Protein AF-A0A7S0GWU5-F1 (afdb_monomer)

Mean predicted aligned error: 9.89 Å

pLDDT: mean 86.67, std 18.45, range [30.36, 98.62]

Foldseek 3Di:
DVVVVVVVVVVCVVVVVDDPDPDPDDPDDPPLQQQWAFDFFWDFFPAAFPQQDFDWDDDPPDDTHGDPLVVLVVCVVVVDALQVCQCDDPVNDGHDSVVSLVSQLSCLNRRHIHGRVSVCVSVPRLLADGSLLLVLLVVLCVVQVADLSDDPVRHDPLSSCCDPSHPHVVLSVPDPVPDDPVSVVSVVSSVSNVSNSSSCVSSVHDTDIDRPVPPDPPD

Nearest PDB structures (foldseek):
  5kkl-assembly1_B  TM=1.471E-01  e=1.529E+00  Thermochaetoides thermophila DSM 1495

Solvent-accessible surface area (backbone atoms only — not comparable to full-atom values): 12589 Å² total; per-residue (Å²): 124,70,67,61,59,52,51,52,51,52,52,33,43,77,69,64,75,48,75,85,72,83,78,80,90,68,99,67,70,84,59,59,57,65,56,12,33,57,61,64,46,75,48,64,31,94,48,49,23,94,80,55,76,90,64,61,46,78,48,94,97,53,78,75,37,75,33,73,31,54,57,48,36,60,42,42,76,72,69,48,52,52,65,59,55,15,55,65,32,97,86,72,57,60,54,53,50,72,53,45,53,48,18,41,43,49,33,28,22,59,31,32,71,41,54,40,50,68,46,29,75,70,66,40,70,76,39,51,48,30,53,43,54,46,50,33,50,51,53,16,29,63,76,63,72,46,41,73,64,50,63,70,91,72,43,55,73,69,58,38,40,32,25,76,68,64,62,15,46,70,67,63,70,47,53,77,89,75,49,51,71,67,56,52,51,53,53,50,45,49,53,43,21,50,51,50,51,34,30,33,48,30,21,72,50,81,83,53,74,41,58,63,85,65,81,68,80,88,125

Organism: Micromonas pusilla (NCBI:txid38833)

Sequence (219 aa):
AEGLAAALKSAATELGLARETVGVAGPDGPDARASARMRLAVFTPSQPWAFALYKPKKKKGCPDEPPPWETSWRRFAKGEACAAIALTQPSGRAVQVSTVVGHLLEALVQGRAVDFERLGECVGLNAFPTELEWRLIDDAVLKTSQDPAGDPASFSQKELLRADALLGAEAVDTDRELKSDLQRSTEASWYEKIRVYVALRRAGIEPDWHDASLTEPDR

Radius of gyration: 20.89 Å; Cα contacts (8 Å, |Δi|>4): 271; chains: 1; bounding box: 48×33×80 Å

Structure (mmCIF, N/CA/C/O backbone):
data_AF-A0A7S0GWU5-F1
#
_entry.id   AF-A0A7S0GWU5-F1
#
loop_
_atom_site.group_PDB
_atom_site.id
_atom_site.type_symbol
_atom_site.label_atom_id
_atom_site.label_alt_id
_atom_site.label_comp_id
_atom_site.label_asym_id
_atom_site.label_entity_id
_atom_site.label_seq_id
_atom_site.pdbx_PDB_ins_code
_atom_site.Cartn_x
_atom_site.Cartn_y
_atom_site.Cartn_z
_atom_site.occupancy
_atom_site.B_iso_or_equiv
_atom_site.auth_seq_id
_atom_site.auth_comp_id
_atom_site.auth_asym_id
_atom_site.auth_atom_id
_atom_site.pdbx_PDB_model_num
ATOM 1 N N . ALA A 1 1 ? 3.243 14.902 -46.913 1.00 53.72 1 ALA A N 1
ATOM 2 C CA . ALA A 1 1 ? 2.889 14.714 -45.488 1.00 53.72 1 ALA A CA 1
ATOM 3 C C . ALA A 1 1 ? 3.822 13.733 -44.757 1.00 53.72 1 ALA A C 1
ATOM 5 O O . ALA A 1 1 ? 3.880 13.786 -43.537 1.00 53.72 1 ALA A O 1
ATOM 6 N N . GLU A 1 2 ? 4.602 12.897 -45.460 1.00 51.88 2 GLU A N 1
ATOM 7 C CA . GLU A 1 2 ? 5.480 11.874 -44.852 1.00 51.88 2 GLU A CA 1
ATOM 8 C C . GLU A 1 2 ? 6.716 12.421 -44.108 1.00 51.88 2 GLU A C 1
ATOM 10 O O . GLU A 1 2 ? 7.190 11.793 -43.166 1.00 51.88 2 GLU A O 1
ATOM 15 N N . GLY A 1 3 ? 7.208 13.617 -44.452 1.00 58.62 3 GLY A N 1
ATOM 16 C CA . GLY A 1 3 ? 8.415 14.182 -43.826 1.00 58.62 3 GLY A CA 1
ATOM 17 C C . GLY A 1 3 ? 8.239 14.631 -42.369 1.00 58.62 3 GLY A C 1
ATOM 18 O O . GLY A 1 3 ? 9.173 14.532 -41.579 1.00 58.62 3 GLY A O 1
ATOM 19 N N . LEU A 1 4 ? 7.039 15.080 -41.984 1.00 57.31 4 LEU A N 1
ATOM 20 C CA . LEU A 1 4 ? 6.784 15.580 -40.626 1.00 57.31 4 LEU A CA 1
ATOM 21 C C . LEU A 1 4 ? 6.683 14.435 -39.609 1.00 57.31 4 LEU A C 1
ATOM 23 O O . LEU A 1 4 ? 7.195 14.543 -38.498 1.00 57.31 4 LEU A O 1
ATOM 27 N N . ALA A 1 5 ? 6.071 13.317 -40.007 1.00 64.12 5 ALA A N 1
ATOM 28 C CA . ALA A 1 5 ? 5.970 12.127 -39.169 1.00 64.12 5 ALA A CA 1
ATOM 29 C C . ALA A 1 5 ? 7.346 11.483 -38.926 1.00 64.12 5 ALA A C 1
ATOM 31 O O . ALA A 1 5 ? 7.634 11.055 -37.810 1.00 64.12 5 ALA A O 1
ATOM 32 N N . ALA A 1 6 ? 8.216 11.469 -39.942 1.00 68.31 6 ALA A N 1
ATOM 33 C CA . ALA A 1 6 ? 9.590 10.989 -39.806 1.00 68.31 6 ALA A CA 1
ATOM 34 C C . ALA A 1 6 ? 10.430 11.892 -38.883 1.00 68.31 6 ALA A C 1
ATOM 36 O O . ALA A 1 6 ? 11.146 11.387 -38.019 1.00 68.31 6 ALA A O 1
ATOM 37 N N . ALA A 1 7 ? 10.280 13.216 -39.001 1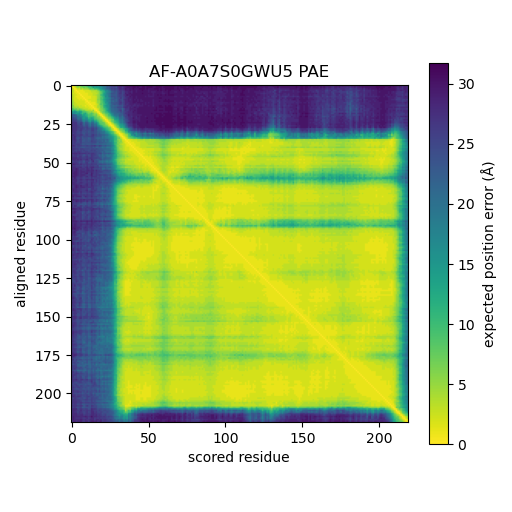.00 67.44 7 ALA A N 1
ATOM 38 C CA . ALA A 1 7 ? 10.976 14.176 -38.145 1.00 67.44 7 ALA A CA 1
ATOM 39 C C . ALA A 1 7 ? 10.551 14.067 -36.669 1.00 67.44 7 ALA A C 1
ATOM 41 O O . ALA A 1 7 ? 11.400 14.095 -35.781 1.00 67.44 7 ALA A O 1
ATOM 42 N N . LEU A 1 8 ? 9.254 13.868 -36.400 1.00 67.62 8 LEU A N 1
ATOM 43 C CA . LEU A 1 8 ? 8.740 13.664 -35.040 1.00 67.62 8 LEU A CA 1
ATOM 44 C C . LEU A 1 8 ? 9.236 12.351 -34.419 1.00 67.62 8 LEU A C 1
ATOM 46 O O . LEU A 1 8 ? 9.557 12.323 -33.234 1.00 67.62 8 LEU A O 1
ATOM 50 N N . LYS A 1 9 ? 9.350 11.281 -35.216 1.00 63.69 9 LYS A N 1
ATOM 51 C CA . LYS A 1 9 ? 9.913 10.001 -34.759 1.00 63.69 9 LYS A CA 1
ATOM 52 C C . LYS A 1 9 ? 11.395 10.126 -34.406 1.00 63.69 9 LYS A C 1
ATOM 54 O O . LYS A 1 9 ? 11.793 9.671 -33.342 1.00 63.69 9 LYS A O 1
ATOM 59 N N . SER A 1 10 ? 12.177 10.794 -35.256 1.00 68.38 10 SER A N 1
ATOM 60 C CA . SER A 1 10 ? 13.606 11.033 -35.009 1.00 68.38 10 SER A CA 1
ATOM 61 C C . SER A 1 10 ? 13.824 11.872 -33.749 1.00 68.38 10 SER A C 1
ATOM 63 O O . SER A 1 10 ? 14.630 11.508 -32.899 1.00 68.38 10 SER A O 1
ATOM 65 N N . ALA A 1 11 ? 13.041 12.942 -33.575 1.00 63.00 11 ALA A N 1
ATOM 66 C CA . ALA A 1 11 ? 13.112 13.791 -32.389 1.00 63.00 11 ALA A CA 1
ATOM 67 C C . ALA A 1 11 ? 12.708 13.043 -31.103 1.00 63.00 11 ALA A C 1
ATOM 69 O O . ALA A 1 11 ? 13.310 13.253 -30.054 1.00 63.00 11 ALA A O 1
ATOM 70 N N . ALA A 1 12 ? 11.727 12.136 -31.169 1.00 62.91 12 ALA A N 1
ATOM 71 C CA . ALA A 1 12 ? 11.326 11.316 -30.024 1.00 62.91 12 ALA A CA 1
ATOM 72 C C . ALA A 1 12 ? 12.404 10.295 -29.615 1.00 62.91 12 ALA A C 1
ATOM 74 O O . ALA A 1 12 ? 12.573 10.030 -28.423 1.00 62.91 12 ALA A O 1
ATOM 75 N N . THR A 1 13 ? 13.152 9.746 -30.576 1.00 64.88 13 THR A N 1
ATOM 76 C CA . THR A 1 13 ? 14.276 8.837 -30.310 1.00 64.88 13 THR A CA 1
ATOM 77 C C . THR A 1 13 ? 15.489 9.585 -29.749 1.00 64.88 13 THR A C 1
ATOM 79 O O . THR A 1 13 ? 16.065 9.138 -28.761 1.00 64.88 13 THR A O 1
ATOM 82 N N . GLU A 1 14 ? 15.839 10.754 -30.296 1.00 60.94 14 GLU A N 1
ATOM 83 C CA . GLU A 1 14 ? 16.964 11.567 -29.798 1.00 60.94 14 GLU A CA 1
ATOM 84 C C . GLU A 1 14 ? 16.729 12.129 -28.388 1.00 60.94 14 GLU A C 1
ATOM 86 O O . GLU A 1 14 ? 17.668 12.258 -27.606 1.00 60.94 14 GLU A O 1
ATOM 91 N N . LEU A 1 15 ? 15.472 12.410 -28.029 1.00 68.12 15 LEU A N 1
ATOM 92 C CA . LEU A 1 15 ? 15.085 12.868 -26.690 1.00 68.12 15 LEU A CA 1
ATOM 93 C C . LEU A 1 15 ? 14.869 11.721 -25.686 1.00 68.12 15 LEU A C 1
ATOM 95 O O . LEU A 1 15 ? 14.441 11.971 -24.560 1.00 68.12 15 LEU A O 1
ATOM 99 N N . GLY A 1 16 ? 15.119 10.465 -26.079 1.00 43.00 16 GLY A N 1
ATOM 100 C CA . GLY A 1 16 ? 14.938 9.293 -25.215 1.00 43.00 16 GLY A CA 1
ATOM 101 C C . GLY A 1 16 ? 13.480 9.001 -24.835 1.00 43.00 16 GLY A C 1
ATOM 102 O O . GLY A 1 16 ? 13.228 8.214 -23.925 1.00 43.00 16 GLY A O 1
ATOM 103 N N . LEU A 1 17 ? 12.513 9.618 -25.524 1.00 55.44 17 LEU A N 1
ATOM 104 C CA . LEU A 1 17 ? 11.073 9.435 -25.301 1.00 55.44 17 LEU A CA 1
ATOM 105 C C . LEU A 1 17 ? 10.543 8.145 -25.943 1.00 55.44 17 LEU A C 1
ATOM 107 O O . LEU A 1 17 ? 9.470 7.669 -25.579 1.00 55.44 17 LEU A O 1
ATOM 111 N N . ALA A 1 18 ? 11.297 7.567 -26.877 1.00 44.38 18 ALA A N 1
ATOM 112 C CA . ALA A 1 18 ? 11.024 6.267 -27.468 1.00 44.38 18 ALA A CA 1
ATOM 113 C C . ALA A 1 18 ? 12.248 5.359 -27.293 1.00 44.38 18 ALA A C 1
ATOM 115 O O . ALA A 1 18 ? 13.217 5.456 -28.045 1.00 44.38 18 ALA A O 1
ATOM 116 N N . ARG A 1 19 ? 12.203 4.462 -26.302 1.00 46.75 19 ARG A N 1
ATOM 117 C CA . ARG A 1 19 ? 13.078 3.283 -26.285 1.00 46.75 19 ARG A CA 1
ATOM 118 C C . ARG A 1 19 ? 12.630 2.348 -27.406 1.00 46.75 19 ARG A C 1
ATOM 120 O O . ARG A 1 19 ? 11.437 2.072 -27.523 1.00 46.75 19 ARG A O 1
ATOM 127 N N . GLU A 1 20 ? 13.578 1.863 -28.206 1.00 36.12 20 GLU A N 1
ATOM 128 C CA . GLU A 1 20 ? 13.347 0.747 -29.124 1.00 36.12 20 GLU A CA 1
ATOM 129 C C . GLU A 1 20 ? 12.785 -0.430 -28.327 1.00 36.12 20 GLU A C 1
ATOM 131 O O . GLU A 1 20 ? 13.471 -1.058 -27.519 1.00 36.12 20 GLU A O 1
ATOM 136 N N . THR A 1 21 ? 11.504 -0.714 -28.533 1.00 38.78 21 THR A N 1
ATOM 137 C CA . THR A 1 21 ? 10.926 -1.984 -28.139 1.00 38.78 21 THR A CA 1
ATOM 138 C C . THR A 1 21 ? 11.545 -3.040 -29.042 1.00 38.78 21 THR A C 1
ATOM 140 O O . THR A 1 21 ? 11.328 -3.055 -30.253 1.00 38.78 21 THR A O 1
ATOM 143 N N . VAL A 1 22 ? 12.350 -3.928 -28.456 1.00 37.09 22 VAL A N 1
ATOM 144 C CA . VAL A 1 22 ? 12.710 -5.190 -29.102 1.00 37.09 22 VAL A CA 1
ATOM 145 C C . VAL A 1 22 ? 11.395 -5.905 -29.403 1.00 37.09 22 VAL A C 1
ATOM 147 O O . VAL A 1 22 ? 10.696 -6.363 -28.501 1.00 37.09 22 VAL A O 1
ATOM 150 N N . GLY A 1 23 ? 11.014 -5.898 -30.678 1.00 32.62 23 GLY A N 1
ATOM 151 C CA . GLY A 1 23 ? 9.761 -6.460 -31.149 1.00 32.62 23 GLY A CA 1
ATOM 152 C C . GLY A 1 23 ? 9.760 -7.974 -31.002 1.00 32.62 23 GLY A C 1
ATOM 153 O O . GLY A 1 23 ? 10.480 -8.672 -31.711 1.00 32.62 23 GLY A O 1
ATOM 154 N N . VAL A 1 24 ? 8.897 -8.486 -30.130 1.00 34.75 24 VAL A N 1
ATOM 155 C CA . VAL A 1 24 ? 8.338 -9.825 -30.305 1.00 34.75 24 VAL A CA 1
ATOM 156 C C . VAL A 1 24 ? 7.167 -9.662 -31.266 1.00 34.75 24 VAL A C 1
ATOM 158 O O . VAL A 1 24 ? 6.112 -9.148 -30.904 1.00 34.75 24 VAL A O 1
ATOM 161 N N . ALA A 1 25 ? 7.387 -10.023 -32.527 1.00 37.34 25 ALA A N 1
ATOM 162 C CA . ALA A 1 25 ? 6.333 -10.069 -33.526 1.00 37.34 25 ALA A CA 1
ATOM 163 C C . ALA A 1 25 ? 5.417 -11.273 -33.245 1.00 37.34 25 ALA A C 1
ATOM 165 O O . ALA A 1 25 ? 5.816 -12.420 -33.433 1.00 37.34 25 ALA A O 1
ATOM 166 N N . GLY A 1 26 ? 4.188 -10.991 -32.819 1.00 30.36 26 GLY A N 1
ATOM 167 C CA . GLY A 1 26 ? 3.051 -11.910 -32.812 1.00 30.36 26 GLY A CA 1
ATOM 168 C C . GLY A 1 26 ? 1.788 -11.124 -33.191 1.00 30.36 26 GLY A C 1
ATOM 169 O O . GLY A 1 26 ? 1.687 -9.957 -32.809 1.00 30.36 26 GLY A O 1
ATOM 170 N N . PRO A 1 27 ? 0.866 -11.683 -33.994 1.00 44.19 27 PRO A N 1
ATOM 171 C CA . PRO A 1 27 ? -0.274 -10.949 -34.512 1.00 44.19 27 PRO A CA 1
ATOM 172 C C . PRO A 1 27 ? -1.431 -11.046 -33.521 1.00 44.19 27 PRO A C 1
ATOM 174 O O . PRO A 1 27 ? -2.333 -11.839 -33.729 1.00 44.19 27 PRO A O 1
ATOM 177 N N . ASP A 1 28 ? -1.419 -10.242 -32.468 1.00 39.81 28 ASP A N 1
ATOM 178 C CA . ASP A 1 28 ? -2.599 -10.041 -31.632 1.00 39.81 28 ASP A CA 1
ATOM 179 C C . ASP A 1 28 ? -2.679 -8.561 -31.249 1.00 39.81 28 ASP A C 1
ATOM 181 O O . ASP A 1 28 ? -1.665 -7.863 -31.202 1.00 39.81 28 ASP A O 1
ATOM 185 N N . GLY A 1 29 ? -3.904 -8.053 -31.081 1.00 45.59 29 GLY A N 1
ATOM 186 C CA . GLY A 1 29 ? -4.182 -6.666 -30.696 1.00 45.59 29 GLY A CA 1
ATOM 187 C C . GLY A 1 29 ? -3.524 -6.268 -29.363 1.00 45.59 29 GLY A C 1
ATOM 188 O O . GLY A 1 29 ? -2.750 -7.044 -28.808 1.00 45.59 29 GLY A O 1
ATOM 189 N N . PRO A 1 30 ? -3.800 -5.064 -28.818 1.00 48.16 30 PRO A N 1
ATOM 190 C CA . PRO A 1 30 ? -3.262 -4.682 -27.511 1.00 48.16 30 PRO A CA 1
ATOM 191 C C . PRO A 1 30 ? -3.551 -5.808 -26.512 1.00 48.16 30 PRO A C 1
ATOM 193 O O . PRO A 1 30 ? -4.714 -6.137 -26.296 1.00 48.16 30 PRO A O 1
ATOM 196 N N . ASP A 1 31 ? -2.491 -6.441 -26.000 1.00 56.22 31 ASP A N 1
ATOM 197 C CA . ASP A 1 31 ? -2.567 -7.650 -25.180 1.00 56.22 31 ASP A CA 1
ATOM 198 C C . ASP A 1 31 ? -3.565 -7.404 -24.042 1.00 56.22 31 ASP A C 1
ATOM 200 O O . ASP A 1 31 ? -3.323 -6.578 -23.159 1.00 56.22 31 ASP A O 1
ATOM 204 N N . ALA A 1 32 ? -4.732 -8.050 -24.099 1.00 57.34 32 ALA A N 1
ATOM 205 C CA . ALA A 1 32 ? -5.842 -7.779 -23.187 1.00 57.34 32 ALA A CA 1
ATOM 206 C C . ALA A 1 32 ? -5.423 -7.961 -21.714 1.00 57.34 32 ALA A C 1
ATOM 208 O O . ALA A 1 32 ? -5.894 -7.252 -20.823 1.00 57.34 32 ALA A O 1
ATOM 209 N N . ARG A 1 33 ? -4.429 -8.827 -21.465 1.00 59.84 33 ARG A N 1
ATOM 210 C CA . ARG A 1 33 ? -3.820 -9.041 -20.143 1.00 59.84 33 ARG A CA 1
ATOM 211 C C . ARG A 1 33 ? -2.991 -7.854 -19.651 1.00 59.84 33 ARG A C 1
ATOM 213 O O . ARG A 1 33 ? -2.907 -7.635 -18.447 1.00 59.84 33 ARG A O 1
ATOM 220 N N . ALA A 1 34 ? -2.420 -7.048 -20.547 1.00 64.25 34 ALA A N 1
ATOM 221 C CA . ALA A 1 34 ? -1.715 -5.820 -20.173 1.00 64.25 34 ALA A CA 1
ATOM 222 C C . ALA A 1 34 ? -2.654 -4.770 -19.559 1.00 64.25 34 ALA A C 1
ATOM 224 O O . ALA A 1 34 ? -2.219 -3.943 -18.756 1.00 64.25 34 ALA A O 1
ATOM 225 N N . SER A 1 35 ? -3.944 -4.832 -19.907 1.00 76.25 35 SER A N 1
ATOM 226 C CA . SER A 1 35 ? -4.966 -3.886 -19.451 1.00 76.25 35 SER A CA 1
ATOM 227 C C . SER A 1 35 ? -5.886 -4.443 -18.363 1.00 76.25 35 SER A C 1
ATOM 229 O O . SER A 1 35 ? -6.655 -3.670 -17.791 1.00 76.25 35 SER A O 1
ATOM 231 N N . ALA A 1 36 ? -5.818 -5.744 -18.056 1.00 90.12 36 ALA A N 1
ATOM 232 C CA . ALA A 1 36 ? -6.679 -6.376 -17.063 1.00 90.12 36 ALA A CA 1
ATOM 233 C C . ALA A 1 36 ? -6.497 -5.736 -15.677 1.00 90.12 36 ALA A C 1
ATOM 235 O O . ALA A 1 36 ? -5.378 -5.543 -15.184 1.00 90.12 36 ALA A O 1
ATOM 236 N N . ARG A 1 37 ? -7.619 -5.376 -15.051 1.00 92.25 37 ARG A N 1
ATOM 237 C CA . ARG A 1 37 ? -7.656 -4.680 -13.763 1.00 92.25 37 ARG A CA 1
ATOM 238 C C . ARG A 1 37 ? -7.995 -5.649 -12.647 1.00 92.25 37 ARG A C 1
ATOM 240 O O . ARG A 1 37 ? -8.776 -6.586 -12.821 1.00 92.25 37 ARG A O 1
ATOM 247 N N . MET A 1 38 ? -7.424 -5.384 -11.477 1.00 94.25 38 MET A N 1
ATOM 248 C CA . MET A 1 38 ? -7.795 -6.086 -10.258 1.00 94.25 38 MET A CA 1
ATOM 249 C C . MET A 1 38 ? -9.284 -5.871 -9.979 1.00 94.25 38 MET A C 1
ATOM 251 O O . MET A 1 38 ? -9.7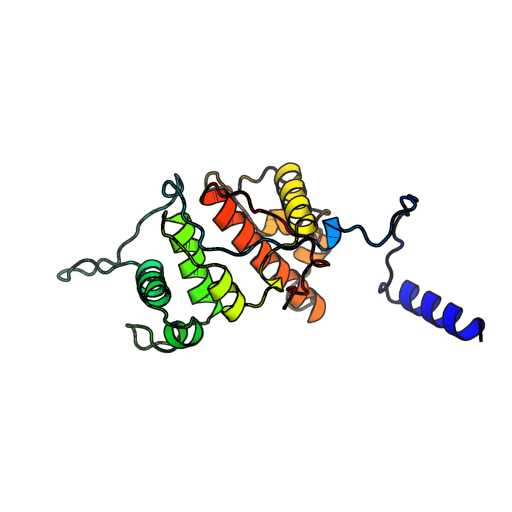60 -4.734 -9.947 1.00 94.25 38 MET A O 1
ATOM 255 N N . ARG A 1 39 ? -10.028 -6.956 -9.765 1.00 94.00 39 ARG A N 1
ATOM 256 C CA . ARG A 1 39 ? -11.389 -6.894 -9.236 1.00 94.00 39 ARG A CA 1
ATOM 257 C C . ARG A 1 39 ? -11.309 -6.403 -7.795 1.00 94.00 39 ARG A C 1
ATOM 259 O O . ARG A 1 39 ? -10.787 -7.090 -6.920 1.00 94.00 39 ARG A O 1
ATOM 266 N N . LEU A 1 40 ? -11.801 -5.192 -7.564 1.00 94.69 40 LEU A N 1
ATOM 267 C CA . LEU A 1 40 ? -11.909 -4.635 -6.224 1.00 94.69 40 LEU A CA 1
ATOM 268 C C . LEU A 1 40 ? -13.125 -5.258 -5.532 1.00 94.69 40 LEU A C 1
ATOM 270 O O . LEU A 1 40 ? -14.146 -5.502 -6.167 1.00 94.69 40 LEU A O 1
ATOM 274 N N . ALA A 1 41 ? -12.981 -5.575 -4.251 1.00 95.00 41 ALA A N 1
ATOM 275 C CA . ALA A 1 41 ? -14.026 -6.181 -3.437 1.00 95.00 41 ALA A CA 1
ATOM 276 C C . ALA A 1 41 ? -13.740 -5.928 -1.952 1.00 95.00 41 ALA A C 1
ATOM 278 O O . ALA A 1 41 ? -12.714 -5.350 -1.577 1.00 95.00 41 ALA A O 1
ATOM 279 N N . VAL A 1 42 ? -14.621 -6.414 -1.079 1.00 97.56 42 VAL A N 1
ATOM 280 C CA . VAL A 1 42 ? -14.294 -6.547 0.341 1.00 97.56 42 VAL A CA 1
ATOM 281 C C . VAL A 1 42 ? -13.390 -7.757 0.526 1.00 97.56 42 VAL A C 1
ATOM 283 O O . VAL A 1 42 ? -13.836 -8.903 0.477 1.00 97.56 42 VAL A O 1
ATOM 286 N N . PHE A 1 43 ? -12.115 -7.503 0.785 1.00 97.56 43 PHE A N 1
ATOM 287 C CA . PHE A 1 43 ? -11.162 -8.554 1.093 1.00 97.56 43 PHE A CA 1
ATOM 288 C C . PHE A 1 43 ? -11.166 -8.859 2.586 1.00 97.56 43 PHE A C 1
ATOM 290 O O . PHE A 1 43 ? -11.004 -7.958 3.409 1.00 97.56 43 PHE A O 1
ATOM 297 N N . THR A 1 44 ? -11.334 -10.137 2.931 1.00 96.75 44 THR A N 1
ATOM 298 C CA . THR A 1 44 ? -11.339 -10.628 4.315 1.00 96.75 44 THR A CA 1
ATOM 299 C C . THR A 1 44 ? -10.314 -11.752 4.459 1.00 96.75 44 THR A C 1
ATOM 301 O O . THR A 1 44 ? -10.579 -12.868 4.012 1.00 96.75 44 THR A O 1
ATOM 304 N N . PRO A 1 45 ? -9.149 -11.485 5.068 1.00 97.31 45 PRO A N 1
ATOM 305 C CA . PRO A 1 45 ? -8.152 -12.516 5.325 1.00 97.31 45 PRO A CA 1
ATOM 306 C C . PRO A 1 45 ? -8.703 -13.569 6.293 1.00 97.31 45 PRO A C 1
ATOM 308 O O . PRO A 1 45 ? -9.410 -13.235 7.246 1.00 97.31 45 PRO A O 1
ATOM 311 N N . SER A 1 46 ? -8.349 -14.837 6.087 1.00 95.38 46 SER A N 1
ATOM 312 C CA . SER A 1 46 ? -8.756 -15.935 6.978 1.00 95.38 46 SER A CA 1
ATOM 313 C C . SER A 1 46 ? -8.041 -15.898 8.333 1.00 95.38 46 SER A C 1
ATOM 315 O O . SER A 1 46 ? -8.579 -16.363 9.337 1.00 95.38 46 SER A O 1
ATOM 317 N N . GLN A 1 47 ? -6.838 -15.325 8.366 1.00 95.94 47 GLN A N 1
ATOM 318 C CA . GLN A 1 47 ? -6.010 -15.158 9.553 1.00 95.94 47 GLN A CA 1
ATOM 319 C C . GLN A 1 47 ? -5.126 -13.909 9.415 1.00 95.94 47 GLN A C 1
ATOM 321 O O . GLN A 1 47 ? -4.828 -13.497 8.290 1.00 95.94 47 GLN A O 1
ATOM 326 N N . PRO A 1 48 ? -4.681 -13.300 10.529 1.00 97.62 48 PRO A N 1
ATOM 327 C CA . PRO A 1 48 ? -3.626 -12.297 10.488 1.00 97.62 48 PRO A CA 1
ATOM 328 C C . PRO A 1 48 ? -2.345 -12.882 9.894 1.00 97.62 48 PRO A C 1
ATOM 330 O O . PRO A 1 48 ? -2.043 -14.065 10.070 1.00 97.62 48 PRO A O 1
ATOM 333 N N . TRP A 1 49 ? -1.565 -12.035 9.234 1.00 98.31 49 TRP A N 1
ATOM 334 C CA . TRP A 1 49 ? -0.244 -12.410 8.755 1.00 98.31 49 TRP A CA 1
ATOM 335 C C . TRP A 1 49 ? 0.653 -12.886 9.909 1.00 98.31 49 TRP A C 1
ATOM 337 O O . TRP A 1 49 ? 0.620 -12.313 10.997 1.00 98.31 49 TRP A O 1
ATOM 347 N N . ALA A 1 50 ? 1.498 -13.895 9.675 1.00 97.38 50 ALA A N 1
ATOM 348 C CA . ALA A 1 50 ? 2.316 -14.523 10.720 1.00 97.38 50 ALA A CA 1
ATOM 349 C C . ALA A 1 50 ? 3.242 -13.541 11.469 1.00 97.38 50 ALA A C 1
ATOM 351 O O . ALA A 1 50 ? 3.530 -13.740 12.648 1.00 97.38 50 ALA A O 1
ATOM 352 N N . PHE A 1 51 ? 3.671 -12.463 10.804 1.00 97.19 51 PHE A N 1
ATOM 353 C CA . PHE A 1 51 ? 4.512 -11.408 11.380 1.00 97.19 51 PHE A CA 1
ATOM 354 C C . PHE A 1 51 ? 3.729 -10.140 1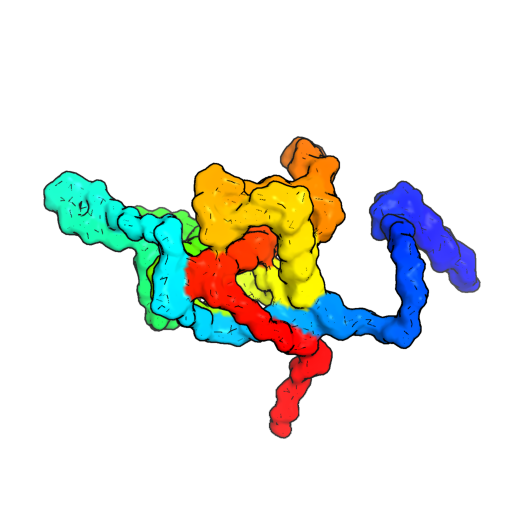1.767 1.00 97.19 51 PHE A C 1
ATOM 356 O O . PHE A 1 51 ? 4.331 -9.120 12.115 1.00 97.19 51 PHE A O 1
ATOM 363 N N . ALA A 1 52 ? 2.392 -10.163 11.719 1.00 96.62 52 ALA A N 1
ATOM 364 C CA . ALA A 1 52 ? 1.570 -9.041 12.157 1.00 96.62 52 ALA A CA 1
ATOM 365 C C . ALA A 1 52 ? 1.711 -8.838 13.673 1.00 96.62 52 ALA A C 1
ATOM 367 O O . ALA A 1 52 ? 1.347 -9.692 14.482 1.00 96.62 52 ALA A O 1
ATOM 368 N N . LEU A 1 53 ? 2.233 -7.677 14.076 1.00 93.94 53 LEU A N 1
ATOM 369 C CA . LEU A 1 53 ? 2.406 -7.331 15.484 1.00 93.94 53 LEU A CA 1
ATOM 370 C C . LEU A 1 53 ? 1.350 -6.320 15.918 1.00 93.94 53 LEU A C 1
ATOM 372 O O . LEU A 1 53 ? 1.369 -5.160 15.503 1.00 93.94 53 LEU A O 1
ATOM 376 N N . TYR A 1 54 ? 0.465 -6.734 16.819 1.00 95.25 54 TYR A N 1
ATOM 377 C CA . TYR A 1 54 ? -0.484 -5.825 17.451 1.00 95.25 54 TYR A CA 1
ATOM 378 C C . TYR A 1 54 ? 0.208 -5.006 18.553 1.00 95.25 54 TYR A C 1
ATOM 380 O O . TYR A 1 54 ? 0.563 -5.529 19.611 1.00 95.25 54 TYR A O 1
ATOM 388 N N . LYS A 1 55 ? 0.419 -3.705 18.309 1.00 92.88 55 LYS A N 1
ATOM 389 C CA . LYS A 1 55 ? 1.127 -2.792 19.225 1.00 92.88 55 LYS A CA 1
ATOM 390 C C . LYS A 1 55 ? 0.188 -1.704 19.770 1.00 92.88 55 LYS A C 1
ATOM 392 O O . LYS A 1 55 ? 0.094 -0.638 19.158 1.00 92.88 55 LYS A O 1
ATOM 397 N N . PRO A 1 56 ? -0.507 -1.934 20.901 1.00 93.12 56 PRO A N 1
ATOM 398 C CA . PRO A 1 56 ? -1.348 -0.913 21.519 1.00 93.12 56 PRO A CA 1
ATOM 399 C C . PRO A 1 56 ? -0.502 0.239 22.071 1.00 93.12 56 PRO A C 1
ATOM 401 O O . PRO A 1 56 ? 0.664 0.066 22.440 1.00 93.12 56 PRO A O 1
ATOM 404 N N . LYS A 1 57 ? -1.101 1.427 22.157 1.00 89.69 57 LYS A N 1
ATOM 405 C CA . LYS A 1 57 ? -0.476 2.587 22.792 1.00 89.69 57 LYS A CA 1
ATOM 406 C C . LYS A 1 57 ? -0.633 2.465 24.301 1.00 89.69 57 LYS A C 1
ATOM 408 O O . LYS A 1 57 ? -1.744 2.511 24.822 1.00 89.69 57 LYS A O 1
ATOM 413 N N . LYS A 1 58 ? 0.495 2.345 24.996 1.00 90.69 58 LYS A N 1
ATOM 414 C CA . LYS A 1 58 ? 0.539 2.250 26.456 1.00 90.69 58 LYS A CA 1
ATOM 415 C C . LYS A 1 58 ? 0.961 3.583 27.051 1.00 90.69 58 LYS A C 1
ATOM 417 O O . LYS A 1 58 ? 2.013 4.117 26.699 1.00 90.69 58 LYS A O 1
ATOM 422 N N . LYS A 1 59 ? 0.171 4.100 27.988 1.00 89.38 59 LYS A N 1
ATOM 423 C CA . LYS A 1 59 ? 0.513 5.274 28.797 1.00 89.38 59 LYS A CA 1
ATOM 424 C C . LYS A 1 59 ? 0.361 4.908 30.268 1.00 89.38 59 LYS A C 1
ATOM 426 O O . LYS A 1 59 ? -0.655 4.352 30.669 1.00 89.38 59 LYS A O 1
ATOM 431 N N . LYS A 1 60 ? 1.384 5.197 31.080 1.00 90.38 60 LYS A N 1
ATOM 432 C CA . LYS A 1 60 ? 1.397 4.841 32.508 1.00 90.38 60 LYS A CA 1
ATOM 433 C C . LYS A 1 60 ? 0.160 5.416 33.210 1.00 90.38 60 LYS A C 1
ATOM 435 O O . LYS A 1 60 ? -0.053 6.624 33.169 1.00 90.38 60 LYS A O 1
ATOM 440 N N . GLY A 1 61 ? -0.609 4.551 33.871 1.00 88.12 61 GLY A N 1
ATOM 441 C CA . GLY A 1 61 ? -1.815 4.938 34.611 1.00 88.12 61 GLY A CA 1
ATOM 442 C C . GLY A 1 61 ? -3.058 5.189 33.747 1.00 88.12 61 GLY A C 1
ATOM 443 O O . GLY A 1 61 ? -4.060 5.653 34.281 1.00 88.12 61 GLY A O 1
ATOM 444 N N . CYS A 1 62 ? -3.018 4.888 32.446 1.00 87.56 62 CYS A N 1
ATOM 445 C CA . CYS A 1 62 ? -4.173 4.958 31.551 1.00 87.56 62 CYS A CA 1
ATOM 446 C C . CYS A 1 62 ? -4.479 3.570 30.961 1.00 87.56 62 CYS A C 1
ATOM 448 O O . CYS A 1 62 ? -3.562 2.754 30.844 1.00 87.56 62 CYS A O 1
ATOM 450 N N . PRO A 1 63 ? -5.738 3.295 30.574 1.00 89.38 63 PRO A N 1
ATOM 451 C CA . PRO A 1 63 ? -6.065 2.119 29.77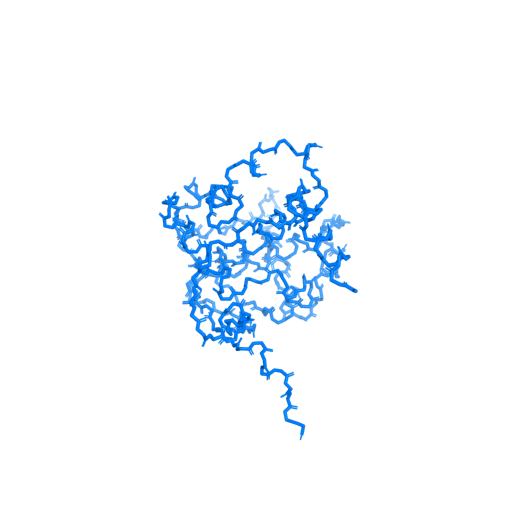5 1.00 89.38 63 PRO A CA 1
ATOM 452 C C . PRO A 1 63 ? -5.273 2.092 28.464 1.00 89.38 63 PRO A C 1
ATOM 454 O O . PRO A 1 63 ? -4.969 3.144 27.897 1.00 89.38 63 PRO A O 1
ATOM 457 N N . ASP A 1 64 ? -4.969 0.890 27.980 1.00 92.38 64 ASP A N 1
ATOM 458 C CA . ASP A 1 64 ? -4.334 0.702 26.677 1.00 92.38 64 ASP A CA 1
ATOM 459 C C . ASP A 1 64 ? -5.250 1.235 25.566 1.00 92.38 64 ASP A C 1
ATOM 461 O O . ASP A 1 64 ? -6.435 0.902 25.488 1.00 92.38 64 ASP A O 1
ATOM 465 N N . GLU A 1 65 ? -4.685 2.054 24.685 1.00 91.56 65 GLU A N 1
ATOM 466 C CA . GLU A 1 65 ? -5.390 2.585 23.524 1.00 91.56 65 GLU A CA 1
ATOM 467 C C . GLU A 1 65 ? -5.089 1.742 22.275 1.00 91.56 65 GLU A C 1
ATOM 469 O O . GLU A 1 65 ? -3.959 1.261 22.098 1.00 91.56 65 GLU A O 1
ATOM 474 N N . PRO A 1 66 ? -6.067 1.580 21.366 1.00 93.88 66 PRO A N 1
ATOM 475 C CA . PRO A 1 66 ? -5.840 0.873 20.115 1.00 93.88 66 PRO A CA 1
ATOM 476 C C . PRO A 1 66 ? -4.772 1.582 19.263 1.00 93.88 66 PRO A C 1
ATOM 478 O O . PRO A 1 66 ? -4.620 2.812 19.322 1.00 93.88 66 PRO A O 1
ATOM 481 N N . PRO A 1 67 ? -4.028 0.837 18.429 1.00 94.94 67 PRO A N 1
ATOM 482 C CA . PRO A 1 67 ? -3.091 1.435 17.492 1.00 94.94 67 PRO A CA 1
ATOM 483 C C . PRO A 1 67 ? -3.804 2.378 16.499 1.00 94.94 67 PRO A C 1
ATOM 485 O O . PRO A 1 67 ? -5.008 2.245 16.245 1.00 94.94 67 PRO A O 1
ATOM 488 N N . PRO A 1 68 ? -3.075 3.335 15.885 1.00 94.75 68 PRO A N 1
ATOM 489 C CA . PRO A 1 68 ? -3.657 4.282 14.928 1.00 94.75 68 PRO A CA 1
ATOM 490 C C . PRO A 1 68 ? -4.373 3.611 13.752 1.00 94.75 68 PRO A C 1
ATOM 492 O O . PRO A 1 68 ? -5.408 4.111 13.290 1.00 94.75 68 PRO A O 1
ATOM 495 N N . TRP A 1 69 ? -3.846 2.467 13.300 1.00 96.81 69 TRP A N 1
ATOM 496 C CA . TRP A 1 69 ? -4.430 1.738 12.186 1.00 96.81 69 TRP A CA 1
ATOM 497 C C . TRP A 1 69 ? -5.835 1.235 12.511 1.00 96.81 69 TRP A C 1
ATOM 499 O O . TRP A 1 69 ? -6.749 1.399 11.708 1.00 96.81 69 TRP A O 1
ATOM 509 N N . GLU A 1 70 ? -6.040 0.727 13.728 1.00 97.56 70 GLU A N 1
ATOM 510 C CA . GLU A 1 70 ? -7.318 0.149 14.132 1.00 97.56 70 GLU A CA 1
ATOM 511 C C . GLU A 1 70 ? -8.374 1.236 14.313 1.00 97.56 70 GLU A C 1
ATOM 513 O O . GLU A 1 70 ? -9.520 1.069 13.902 1.00 97.56 70 GLU A O 1
ATOM 518 N N . THR A 1 71 ? -7.984 2.388 14.865 1.00 96.12 71 THR A N 1
ATOM 519 C CA . THR A 1 71 ? -8.881 3.547 14.955 1.00 96.12 71 THR A CA 1
ATOM 520 C C . THR A 1 71 ? -9.350 3.994 13.568 1.00 96.12 71 THR A C 1
ATOM 522 O O . THR A 1 71 ? -10.538 4.248 13.374 1.00 96.12 71 THR A O 1
ATOM 525 N N . SER A 1 72 ? -8.438 4.061 12.594 1.00 97.50 72 SER A N 1
ATOM 526 C CA . SER A 1 72 ? -8.777 4.456 11.219 1.00 97.50 72 SER A CA 1
ATOM 527 C C . SER A 1 72 ? -9.665 3.412 10.542 1.00 97.50 72 SER A C 1
ATOM 529 O O . SER A 1 72 ? -10.689 3.763 9.961 1.00 97.50 72 SER A O 1
ATOM 531 N N . TRP A 1 73 ? -9.333 2.128 10.690 1.00 98.38 73 TRP A N 1
ATOM 532 C CA . TRP A 1 73 ? -10.122 1.022 10.153 1.00 98.38 73 TRP A CA 1
ATOM 533 C C . TRP A 1 73 ? -11.539 0.975 10.730 1.00 98.38 73 TRP A C 1
ATOM 535 O O . TRP A 1 73 ? -12.495 0.914 9.967 1.00 98.38 73 TRP A O 1
ATOM 545 N N . ARG A 1 74 ? -11.714 1.087 12.055 1.00 98.06 74 ARG A N 1
ATOM 546 C CA . ARG A 1 74 ? -13.047 1.077 12.691 1.00 98.06 74 ARG A CA 1
ATOM 547 C C . ARG A 1 74 ? -13.952 2.189 12.166 1.00 98.06 74 ARG A C 1
ATOM 549 O O . ARG A 1 74 ? -15.163 2.007 12.097 1.00 98.06 74 ARG A O 1
ATOM 556 N N . ARG A 1 75 ? -13.383 3.348 11.840 1.00 97.81 75 ARG A N 1
ATOM 557 C CA . ARG A 1 75 ? -14.116 4.484 11.268 1.00 97.81 75 ARG A CA 1
ATOM 558 C C . ARG A 1 75 ? -14.466 4.244 9.807 1.00 97.81 75 ARG A C 1
ATOM 560 O O . ARG A 1 75 ? -15.621 4.394 9.421 1.00 97.81 75 ARG A O 1
ATOM 567 N N . PHE A 1 76 ? -13.497 3.772 9.029 1.00 98.19 76 PHE A N 1
ATOM 568 C CA . PHE A 1 76 ? -13.711 3.399 7.635 1.00 98.19 76 PHE A CA 1
ATOM 569 C C . PHE A 1 76 ? -14.773 2.300 7.491 1.00 98.19 76 PHE A C 1
ATOM 571 O O . PHE A 1 76 ? -15.680 2.432 6.672 1.00 98.19 76 PHE A O 1
ATOM 578 N N . ALA A 1 77 ? -14.734 1.271 8.342 1.00 97.75 77 ALA A N 1
ATOM 579 C CA . ALA A 1 77 ? -15.713 0.184 8.398 1.00 97.75 77 ALA A CA 1
ATOM 580 C C . ALA A 1 77 ? -17.133 0.659 8.762 1.00 97.75 77 ALA A C 1
ATOM 582 O O . ALA A 1 77 ? -18.106 -0.001 8.419 1.00 97.75 77 ALA A O 1
ATOM 583 N N . LYS A 1 78 ? -17.270 1.821 9.415 1.00 97.56 78 LYS A N 1
ATOM 584 C CA . LYS A 1 78 ? -18.562 2.477 9.693 1.00 97.56 78 LYS A CA 1
ATOM 585 C C . LYS A 1 78 ? -19.049 3.380 8.554 1.00 97.56 78 LYS A C 1
ATOM 587 O O . LYS A 1 78 ? -20.033 4.089 8.731 1.00 97.56 78 LYS A O 1
ATOM 592 N N . GLY A 1 79 ? -18.364 3.384 7.412 1.00 96.88 79 GLY A N 1
ATOM 593 C CA . GLY A 1 79 ? -18.742 4.179 6.243 1.00 96.88 79 GLY A CA 1
ATOM 594 C C . GLY A 1 79 ? -18.063 5.547 6.154 1.00 96.88 79 GLY A C 1
ATOM 595 O O . GLY A 1 79 ? -18.336 6.294 5.222 1.00 96.88 79 GLY A O 1
ATOM 596 N N . GLU A 1 80 ? -17.156 5.895 7.071 1.00 97.69 80 GLU A N 1
ATOM 597 C CA . GLU A 1 80 ? -16.485 7.195 7.007 1.00 97.69 80 GLU A CA 1
ATOM 598 C C . GLU A 1 80 ? -15.468 7.263 5.851 1.00 97.69 80 GLU A C 1
ATOM 600 O O . GLU A 1 80 ? -14.705 6.320 5.625 1.00 97.69 80 GLU A O 1
ATOM 605 N N . ALA A 1 81 ? -15.446 8.384 5.121 1.00 96.31 81 ALA A N 1
ATOM 606 C CA . ALA A 1 81 ? -14.533 8.610 4.000 1.00 96.31 81 ALA A CA 1
ATOM 607 C C . ALA A 1 81 ? -13.083 8.846 4.465 1.00 96.31 81 ALA A C 1
ATOM 609 O O . ALA A 1 81 ? -12.845 9.486 5.493 1.00 96.31 81 ALA A O 1
ATOM 610 N N . CYS A 1 82 ? -12.092 8.415 3.673 1.00 97.06 82 CYS A N 1
ATOM 611 C CA . CYS A 1 82 ? -10.676 8.523 4.051 1.00 97.06 82 CYS A CA 1
ATOM 612 C C . CYS A 1 82 ? -10.237 9.968 4.342 1.00 97.06 82 CYS A C 1
ATOM 614 O O . CYS A 1 82 ? -9.474 10.201 5.279 1.00 97.06 82 CYS A O 1
ATOM 616 N N . ALA A 1 83 ? -10.741 10.942 3.575 1.00 96.44 83 ALA A N 1
ATOM 617 C CA . ALA A 1 83 ? -10.448 12.361 3.778 1.00 96.44 83 ALA A CA 1
ATOM 618 C C . ALA A 1 83 ? -10.961 12.881 5.135 1.00 96.44 83 ALA A C 1
ATOM 620 O O . ALA A 1 83 ? -10.247 13.600 5.832 1.00 96.44 83 ALA A O 1
ATOM 621 N N . ALA A 1 84 ? -12.160 12.464 5.553 1.00 96.81 84 ALA A N 1
ATOM 622 C CA . ALA A 1 84 ? -12.730 12.844 6.845 1.00 96.81 84 ALA A CA 1
ATOM 623 C C . ALA A 1 84 ? -11.934 12.236 8.010 1.00 96.81 84 ALA A C 1
ATOM 625 O O . ALA A 1 84 ? -11.568 12.950 8.952 1.00 96.81 84 ALA A O 1
ATOM 626 N N . ILE A 1 85 ? -11.559 10.956 7.886 1.00 97.62 85 ILE A N 1
ATOM 627 C CA . ILE A 1 85 ? -10.690 10.276 8.852 1.00 97.62 85 ILE A CA 1
ATOM 628 C C . ILE A 1 85 ? -9.363 11.028 8.965 1.00 97.62 85 ILE A C 1
ATOM 630 O O . ILE A 1 85 ? -8.929 11.336 10.074 1.00 97.62 85 ILE A O 1
ATOM 634 N N . ALA A 1 86 ? -8.734 11.364 7.837 1.00 97.06 86 ALA A N 1
ATOM 635 C CA . ALA A 1 86 ? -7.447 12.049 7.797 1.00 97.06 86 ALA A CA 1
ATOM 636 C C . ALA A 1 86 ? -7.475 13.409 8.520 1.00 97.06 86 ALA A C 1
ATOM 638 O O . ALA A 1 86 ? -6.539 13.734 9.252 1.00 97.06 86 ALA A O 1
ATOM 639 N N . LEU A 1 87 ? -8.564 14.169 8.376 1.00 96.56 87 LEU A N 1
ATOM 640 C CA . LEU A 1 87 ? -8.723 15.490 8.988 1.00 96.56 87 LEU A CA 1
ATOM 641 C C . LEU A 1 87 ? -9.000 15.442 10.495 1.00 96.56 87 LEU A C 1
ATOM 643 O O . LEU A 1 87 ? -8.500 16.281 11.239 1.00 96.56 87 LEU A O 1
ATOM 647 N N . THR A 1 88 ? -9.783 14.471 10.963 1.00 92.88 88 THR A N 1
ATOM 648 C CA . THR A 1 88 ? -10.337 14.477 12.330 1.00 92.88 88 THR A CA 1
ATOM 649 C C . THR A 1 88 ? -9.717 13.392 13.210 1.00 92.88 88 THR A C 1
ATOM 651 O O . THR A 1 88 ? -10.380 12.473 13.686 1.00 92.88 88 THR A O 1
ATOM 654 N N . GLN A 1 89 ? -8.405 13.463 13.425 1.00 88.25 89 GLN A N 1
ATOM 655 C CA . GLN A 1 89 ? -7.693 12.501 14.272 1.00 88.25 89 GLN A CA 1
ATOM 656 C C . GLN A 1 89 ? -7.940 12.752 15.771 1.00 88.25 89 GLN A C 1
ATOM 658 O O . GLN A 1 89 ? -8.023 13.910 16.179 1.00 88.25 89 GLN A O 1
ATOM 663 N N . PRO A 1 90 ? -7.958 11.709 16.627 1.00 81.94 90 PRO A N 1
ATOM 664 C CA . PRO A 1 90 ? -8.138 11.875 18.076 1.00 81.94 90 PRO A CA 1
ATOM 665 C C . PRO A 1 90 ? -7.093 12.776 18.749 1.00 81.94 90 PRO A C 1
ATOM 667 O O . PRO A 1 90 ? -7.371 13.397 19.767 1.00 81.94 90 PRO A O 1
ATOM 670 N N . SER A 1 91 ? -5.888 12.869 18.178 1.00 80.69 91 SER A N 1
ATOM 671 C CA . SER A 1 91 ? -4.826 13.765 18.651 1.00 80.69 91 SER A CA 1
ATOM 672 C C . SER A 1 91 ? -5.068 15.244 18.320 1.00 80.69 91 SER A C 1
ATOM 674 O O . SER A 1 91 ? -4.275 16.087 18.728 1.00 80.69 91 SER A O 1
ATOM 676 N N . GLY A 1 92 ? -6.092 15.558 17.520 1.00 84.69 92 GLY A N 1
ATOM 677 C CA . GLY A 1 92 ? -6.356 16.891 16.974 1.00 84.69 92 GLY A CA 1
ATOM 678 C C . GLY A 1 92 ? -5.465 17.284 15.790 1.00 84.69 92 GLY A C 1
ATOM 679 O O . GLY A 1 92 ? -5.706 18.314 15.169 1.00 84.69 92 GLY A O 1
ATOM 680 N N . ARG A 1 93 ? -4.451 16.479 15.437 1.00 90.81 93 ARG A N 1
ATOM 681 C CA . ARG A 1 93 ? -3.550 16.759 14.309 1.00 90.81 93 ARG A CA 1
ATOM 682 C C . ARG A 1 93 ? -3.941 15.941 13.084 1.00 90.81 93 ARG A C 1
ATOM 684 O O . ARG A 1 93 ? -3.868 14.715 13.124 1.00 90.81 93 ARG A O 1
ATOM 691 N N . ALA A 1 94 ? -4.282 16.624 11.994 1.00 95.00 94 ALA A N 1
ATOM 692 C CA . ALA A 1 94 ? -4.569 15.982 10.718 1.00 95.00 94 ALA A CA 1
ATOM 693 C C . ALA A 1 94 ? -3.368 15.173 10.195 1.00 95.00 94 ALA A C 1
ATOM 695 O O . ALA A 1 94 ? -2.205 15.537 10.401 1.00 95.00 94 ALA A O 1
ATOM 696 N N . VAL A 1 95 ? -3.673 14.084 9.497 1.00 96.62 95 VAL A N 1
ATOM 697 C CA . VAL A 1 95 ? -2.714 13.247 8.765 1.00 96.62 95 VAL A CA 1
ATOM 698 C C . VAL A 1 95 ? -3.013 13.307 7.269 1.00 96.62 95 VAL A C 1
ATOM 700 O O . VAL A 1 95 ? -4.029 13.851 6.847 1.00 96.62 95 VAL A O 1
ATOM 703 N N . GLN A 1 96 ? -2.129 12.747 6.447 1.00 95.88 96 GLN A N 1
ATOM 704 C CA . GLN A 1 96 ? -2.384 12.619 5.013 1.00 95.88 96 GLN A CA 1
ATOM 705 C C . GLN A 1 96 ? -3.352 11.462 4.729 1.00 95.88 96 GLN A C 1
ATOM 707 O O . GLN A 1 96 ? -3.363 10.459 5.446 1.00 95.88 96 GLN A O 1
ATOM 712 N N . VAL A 1 97 ? -4.108 11.546 3.631 1.00 95.81 97 VAL A N 1
ATOM 713 C CA . VAL A 1 97 ? -4.972 10.441 3.169 1.00 95.81 97 VAL A CA 1
ATOM 714 C C . VAL A 1 97 ? -4.154 9.168 2.915 1.00 95.81 97 VAL A C 1
ATOM 716 O O . VAL A 1 97 ? -4.566 8.089 3.327 1.00 95.81 97 VAL A O 1
ATOM 719 N N . SER A 1 98 ? -2.941 9.290 2.369 1.00 94.88 98 SER A N 1
ATOM 720 C CA . SER A 1 98 ? -1.992 8.177 2.182 1.00 94.88 98 SER A CA 1
ATOM 721 C C . SER A 1 98 ? -1.610 7.462 3.491 1.00 94.88 98 SER A C 1
ATOM 723 O O . SER A 1 98 ? -1.286 6.268 3.490 1.00 94.88 98 SER A O 1
ATOM 725 N N . THR A 1 99 ? -1.678 8.165 4.629 1.00 96.56 99 THR A N 1
ATOM 726 C CA . THR A 1 99 ? -1.490 7.573 5.963 1.00 96.56 99 THR A CA 1
ATOM 727 C C . THR A 1 99 ? -2.698 6.720 6.345 1.00 96.56 99 THR A C 1
ATOM 729 O O . THR A 1 99 ? -2.522 5.597 6.809 1.00 96.56 99 THR A O 1
ATOM 732 N N . VAL A 1 100 ? -3.918 7.205 6.087 1.00 97.62 100 VAL A N 1
ATOM 733 C CA . VAL A 1 100 ? -5.157 6.437 6.299 1.00 97.62 100 VAL A CA 1
ATOM 734 C C . VAL A 1 100 ? -5.185 5.195 5.410 1.00 97.62 100 VAL A C 1
ATOM 736 O O . VAL A 1 100 ? -5.447 4.108 5.906 1.00 97.62 100 VAL A O 1
ATOM 739 N N . VAL A 1 101 ? -4.823 5.312 4.133 1.00 97.69 101 VAL A N 1
ATOM 740 C CA . VAL A 1 101 ? -4.675 4.162 3.219 1.00 97.69 101 VAL A CA 1
ATOM 741 C C . VAL A 1 101 ? -3.704 3.139 3.803 1.00 97.69 101 VAL A C 1
ATOM 743 O O . VAL A 1 101 ? -3.988 1.948 3.848 1.00 97.69 101 VAL A O 1
ATOM 746 N N . GLY A 1 102 ? -2.588 3.616 4.352 1.00 97.94 102 GLY A N 1
ATOM 747 C CA . GLY A 1 102 ? -1.638 2.777 5.064 1.00 97.94 102 GLY A CA 1
ATOM 748 C C . GLY A 1 102 ? -2.193 2.026 6.254 1.00 97.94 102 GLY A C 1
ATOM 749 O O . GLY A 1 102 ? -1.910 0.847 6.429 1.00 97.94 102 GLY A O 1
ATOM 750 N N . HIS A 1 103 ? -2.992 2.711 7.059 1.00 98.19 103 HIS A N 1
ATOM 751 C CA . HIS A 1 103 ? -3.701 2.109 8.173 1.00 98.19 103 HIS A CA 1
ATOM 752 C C . HIS A 1 103 ? -4.690 1.029 7.721 1.00 98.19 103 HIS A C 1
ATOM 754 O O . HIS A 1 103 ? -4.831 0.021 8.406 1.00 98.19 103 HIS A O 1
ATOM 760 N N . LEU A 1 104 ? -5.363 1.219 6.585 1.00 98.62 104 LEU A N 1
ATOM 761 C CA . LEU A 1 104 ? -6.297 0.234 6.040 1.00 98.62 104 LEU A CA 1
ATOM 762 C C . LEU A 1 104 ? -5.563 -0.999 5.507 1.00 98.62 104 LEU A C 1
ATOM 764 O O . LEU A 1 104 ? -5.961 -2.116 5.818 1.00 98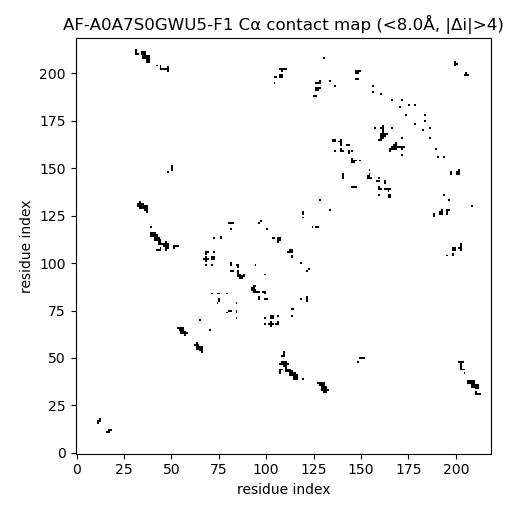.62 104 LEU A O 1
ATOM 768 N N . LEU A 1 105 ? -4.446 -0.819 4.800 1.00 98.44 105 LEU A N 1
ATOM 769 C CA . LEU A 1 105 ? -3.606 -1.942 4.374 1.00 98.44 105 LEU A CA 1
ATOM 770 C C . LEU A 1 105 ? -3.002 -2.696 5.571 1.00 98.44 105 LEU A C 1
ATOM 772 O O . LEU A 1 105 ? -2.967 -3.921 5.563 1.00 98.44 105 LEU A O 1
ATOM 776 N N . GLU A 1 106 ? -2.597 -1.996 6.635 1.00 98.44 106 GLU A N 1
ATOM 777 C CA . GLU A 1 106 ? -2.177 -2.639 7.889 1.00 98.44 106 GLU A CA 1
ATOM 778 C C . GLU A 1 106 ? -3.333 -3.410 8.542 1.00 98.44 106 GLU A C 1
ATOM 780 O O . GLU A 1 106 ? -3.133 -4.521 9.020 1.00 98.44 106 GLU A O 1
ATOM 785 N N . ALA A 1 107 ? -4.558 -2.876 8.527 1.00 98.56 107 ALA A N 1
ATOM 786 C CA . ALA A 1 107 ? -5.725 -3.590 9.041 1.00 98.56 107 ALA A CA 1
ATOM 787 C C . ALA A 1 107 ? -5.969 -4.905 8.284 1.00 98.56 107 ALA A C 1
ATOM 789 O O . ALA A 1 107 ? -6.254 -5.921 8.920 1.00 98.56 107 ALA A O 1
ATOM 790 N N . LEU A 1 108 ? -5.795 -4.901 6.956 1.00 98.62 108 LEU A N 1
ATOM 791 C CA . LEU A 1 108 ? -5.842 -6.115 6.140 1.00 98.62 108 LEU A CA 1
ATOM 792 C C . LEU A 1 108 ? -4.771 -7.119 6.591 1.00 98.62 108 LEU A C 1
ATOM 794 O O . LEU A 1 108 ? -5.084 -8.267 6.878 1.00 98.62 108 LEU A O 1
ATOM 798 N N . VAL A 1 109 ? -3.520 -6.685 6.758 1.00 98.38 109 VAL A N 1
ATOM 799 C CA . VAL A 1 109 ? -2.425 -7.542 7.258 1.00 98.38 109 VAL A CA 1
ATOM 800 C C . VAL A 1 109 ? -2.723 -8.108 8.658 1.00 98.38 109 VAL A C 1
ATOM 802 O O . VAL A 1 109 ? -2.345 -9.234 8.974 1.00 98.38 109 VAL A O 1
ATOM 805 N N . GLN A 1 110 ? -3.459 -7.366 9.488 1.00 98.38 110 GLN A N 1
ATOM 806 C CA . GLN A 1 110 ? -3.899 -7.767 10.832 1.00 98.38 110 GLN A CA 1
ATOM 807 C C . GLN A 1 110 ? -5.150 -8.671 10.823 1.00 98.38 110 GLN A C 1
ATOM 809 O O . GLN A 1 110 ? -5.732 -8.933 11.878 1.00 98.38 110 GLN A O 1
ATOM 814 N N . GLY A 1 111 ? -5.595 -9.144 9.654 1.00 98.00 111 GLY A N 1
ATOM 815 C CA . GLY A 1 111 ?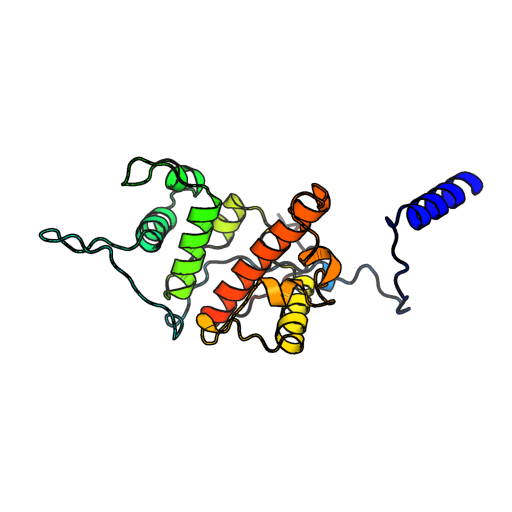 -6.734 -10.054 9.530 1.00 98.00 111 GLY A CA 1
ATOM 816 C C . GLY A 1 111 ? -8.098 -9.363 9.599 1.00 98.00 111 GLY A C 1
ATOM 817 O O . GLY A 1 111 ? -9.086 -9.983 9.994 1.00 98.00 111 GLY A O 1
ATOM 818 N N . ARG A 1 112 ? -8.181 -8.062 9.296 1.00 98.44 112 ARG A N 1
ATOM 819 C CA . ARG A 1 112 ? -9.455 -7.331 9.236 1.00 98.44 112 ARG A CA 1
ATOM 820 C C . ARG A 1 112 ? -9.954 -7.214 7.803 1.00 98.44 112 ARG A C 1
ATOM 822 O O . ARG A 1 112 ? -9.169 -7.048 6.878 1.00 98.44 112 ARG A O 1
ATOM 829 N N . ALA A 1 113 ? -11.275 -7.238 7.646 1.00 98.25 113 ALA A N 1
ATOM 830 C CA . ALA A 1 113 ? -11.910 -6.989 6.361 1.00 98.25 113 ALA A CA 1
ATOM 831 C C . ALA A 1 113 ? -11.705 -5.534 5.916 1.00 98.25 113 ALA A C 1
ATOM 833 O O . ALA A 1 113 ? -11.882 -4.611 6.721 1.00 98.25 113 ALA A O 1
ATOM 834 N N . VAL A 1 114 ? -11.368 -5.322 4.646 1.00 98.56 114 VAL A N 1
ATOM 835 C CA . VAL A 1 114 ? -11.196 -3.990 4.054 1.00 98.56 114 VAL A CA 1
ATOM 836 C C . VAL A 1 114 ? -11.894 -3.941 2.702 1.00 98.56 114 VAL A C 1
ATOM 838 O O . VAL A 1 114 ? -11.677 -4.793 1.848 1.00 98.56 114 VAL A O 1
ATOM 841 N N . ASP A 1 115 ? -12.727 -2.923 2.523 1.00 98.19 115 ASP A N 1
ATOM 842 C CA . ASP A 1 115 ? -13.422 -2.627 1.273 1.00 98.19 115 ASP A CA 1
ATOM 843 C C . ASP A 1 115 ? -12.478 -1.899 0.305 1.00 98.19 115 ASP A C 1
ATOM 845 O O . ASP A 1 115 ? -12.142 -0.728 0.514 1.00 98.19 115 ASP A O 1
ATOM 849 N N . PHE A 1 116 ? -12.004 -2.612 -0.721 1.00 97.62 116 PHE A N 1
ATOM 850 C CA . PHE A 1 116 ? -11.075 -2.059 -1.704 1.00 97.62 116 PHE A CA 1
ATOM 851 C C . PHE A 1 116 ? -11.767 -1.213 -2.776 1.00 97.62 116 PHE A C 1
ATOM 853 O O . PHE A 1 116 ? -11.100 -0.364 -3.364 1.00 97.62 116 PHE A O 1
ATOM 860 N N . GLU A 1 117 ? -13.075 -1.374 -2.998 1.00 96.00 117 GLU A N 1
ATOM 861 C CA . GLU A 1 117 ? -13.835 -0.498 -3.900 1.00 96.00 117 GLU A CA 1
ATOM 862 C C . GLU A 1 117 ? -13.857 0.918 -3.321 1.00 96.00 117 GLU A C 1
ATOM 864 O O . GLU A 1 117 ? -13.380 1.866 -3.949 1.00 96.00 117 GLU A O 1
ATOM 869 N N . ARG A 1 118 ? -14.255 1.038 -2.048 1.00 96.62 118 ARG A N 1
ATOM 870 C CA . ARG A 1 118 ? -14.215 2.310 -1.311 1.00 96.62 118 ARG A CA 1
ATOM 871 C C . ARG A 1 118 ? -12.800 2.838 -1.111 1.00 96.62 118 ARG A C 1
ATOM 873 O O . ARG A 1 118 ? -12.591 4.048 -1.054 1.00 96.62 118 ARG A O 1
ATOM 880 N N . LEU A 1 119 ? -11.806 1.957 -0.989 1.00 96.19 119 LEU A N 1
ATOM 881 C CA . LEU A 1 119 ? -10.410 2.393 -0.963 1.00 96.19 119 LEU A CA 1
ATOM 882 C C . LEU A 1 119 ? -10.016 3.032 -2.301 1.00 96.19 119 LEU A C 1
ATOM 884 O O . LEU A 1 119 ? -9.359 4.071 -2.301 1.00 96.19 119 LEU A O 1
ATOM 888 N N . GLY A 1 120 ? -10.451 2.453 -3.421 1.00 94.88 120 GLY A N 1
ATOM 889 C CA . GLY A 1 120 ? -10.211 2.976 -4.762 1.00 94.88 120 GLY A CA 1
ATOM 890 C C . GLY A 1 120 ? -10.833 4.342 -5.013 1.00 94.88 120 GLY A C 1
ATOM 891 O O . GLY A 1 120 ? -10.209 5.167 -5.673 1.00 94.88 120 GLY A O 1
ATOM 892 N N . GLU A 1 121 ? -11.980 4.644 -4.408 1.00 93.75 121 GLU A N 1
ATOM 893 C CA . GLU A 1 121 ? -12.546 6.001 -4.414 1.00 93.75 121 GLU A CA 1
ATOM 894 C C . GLU A 1 121 ? -11.623 7.026 -3.727 1.00 93.75 121 GLU A C 1
ATOM 896 O O . GLU A 1 121 ? -11.605 8.198 -4.099 1.00 93.75 121 GLU A O 1
ATOM 901 N N . CYS A 1 122 ? -10.826 6.598 -2.737 1.00 91.06 122 CYS A N 1
ATOM 902 C CA . CYS A 1 122 ? -9.912 7.473 -2.001 1.00 91.06 122 CYS A CA 1
ATOM 903 C C . CYS A 1 122 ? -8.587 7.745 -2.734 1.00 91.06 122 CYS A C 1
ATOM 905 O O . CYS A 1 122 ? -8.028 8.830 -2.571 1.00 91.06 122 CYS A O 1
ATOM 907 N N . VAL A 1 123 ? -8.045 6.761 -3.464 1.00 91.75 123 VAL A N 1
ATOM 908 C CA . VAL A 1 123 ? -6.694 6.835 -4.070 1.00 91.75 123 VAL A CA 1
ATOM 909 C C . VAL A 1 123 ? -6.677 6.779 -5.596 1.00 91.75 123 VAL A C 1
ATOM 911 O O . VAL A 1 123 ? -5.643 7.025 -6.210 1.00 91.75 123 VAL A O 1
ATOM 914 N N . GLY A 1 124 ? -7.816 6.489 -6.219 1.00 92.06 124 GLY A N 1
ATOM 915 C CA . GLY A 1 124 ? -7.916 6.211 -7.644 1.00 92.06 124 GLY A CA 1
ATOM 916 C C . GLY A 1 124 ? -7.481 4.789 -8.002 1.00 92.06 124 GLY A C 1
ATOM 917 O O . GLY A 1 124 ? -6.665 4.155 -7.334 1.00 92.06 124 GLY A O 1
ATOM 918 N N . LEU A 1 125 ? -8.008 4.284 -9.118 1.00 91.00 125 LEU A N 1
ATOM 919 C CA . LEU A 1 125 ? -7.784 2.900 -9.550 1.00 91.00 125 LEU A CA 1
ATOM 920 C C . LEU A 1 125 ? -6.329 2.600 -9.947 1.00 91.00 125 LEU A C 1
ATOM 922 O O . LEU A 1 125 ? -5.926 1.443 -9.962 1.00 91.00 125 LEU A O 1
ATOM 926 N N . ASN A 1 126 ? -5.529 3.627 -10.241 1.00 90.50 126 ASN A N 1
ATOM 927 C CA . ASN A 1 126 ? -4.119 3.469 -10.612 1.00 90.50 126 ASN A CA 1
ATOM 928 C C . ASN A 1 126 ? -3.199 3.147 -9.425 1.00 90.50 126 ASN A C 1
ATOM 930 O O . ASN A 1 126 ? -2.041 2.798 -9.646 1.00 90.50 126 ASN A O 1
ATOM 934 N N . ALA A 1 127 ? -3.694 3.254 -8.189 1.00 90.94 127 ALA A N 1
ATOM 935 C CA . ALA A 1 127 ? -2.968 2.791 -7.010 1.00 90.94 127 ALA A CA 1
ATOM 936 C C . ALA A 1 127 ? -2.933 1.255 -6.917 1.00 90.94 127 ALA A C 1
ATOM 938 O O . ALA A 1 127 ? -2.081 0.696 -6.226 1.00 90.94 127 ALA A O 1
ATOM 939 N N . PHE A 1 128 ? -3.848 0.568 -7.610 1.00 95.12 128 PHE A N 1
ATOM 940 C CA . PHE A 1 128 ? -3.859 -0.885 -7.706 1.00 95.12 128 PHE A CA 1
ATOM 941 C C . PHE A 1 128 ? -3.129 -1.328 -8.978 1.00 95.12 128 PHE A C 1
ATOM 943 O O . PHE A 1 128 ? -3.367 -0.749 -10.043 1.00 95.12 128 PHE A O 1
ATOM 950 N N . PRO A 1 129 ? -2.254 -2.343 -8.889 1.00 95.62 129 PRO A N 1
ATOM 951 C CA . PRO A 1 129 ? -1.558 -2.865 -10.057 1.00 95.62 129 PRO A CA 1
ATOM 952 C C . PRO A 1 129 ? -2.539 -3.482 -11.066 1.00 95.62 129 PRO A C 1
ATOM 954 O O . PRO A 1 129 ? -3.556 -4.068 -10.686 1.00 95.62 129 PRO A O 1
ATOM 957 N N . THR A 1 130 ? -2.224 -3.372 -12.356 1.00 95.12 130 THR A N 1
ATOM 958 C CA . THR A 1 130 ? -2.812 -4.240 -13.393 1.00 95.12 130 THR A 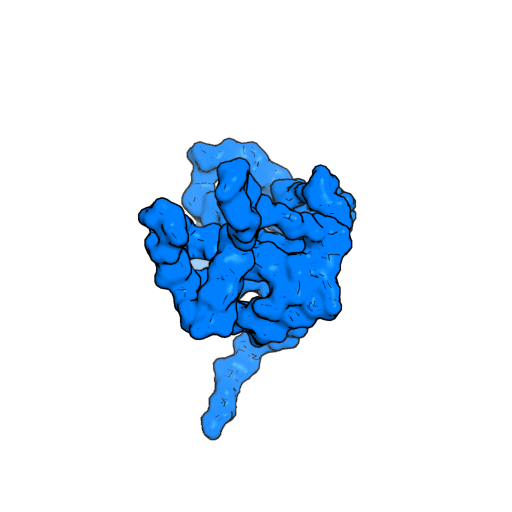CA 1
ATOM 959 C C . THR A 1 130 ? -2.271 -5.668 -13.280 1.00 95.12 130 THR A C 1
ATOM 961 O O . THR A 1 130 ? -1.293 -5.909 -12.570 1.00 95.12 130 THR A O 1
ATOM 964 N N . GLU A 1 131 ? -2.862 -6.623 -14.004 1.00 95.31 131 GLU A N 1
ATOM 965 C CA . GLU A 1 131 ? -2.356 -8.006 -14.027 1.00 95.31 131 GLU A CA 1
ATOM 966 C C . GLU A 1 131 ? -0.902 -8.068 -14.527 1.00 95.31 131 GLU A C 1
ATOM 968 O O . GLU A 1 131 ? -0.068 -8.780 -13.966 1.00 95.31 131 GLU A O 1
ATOM 973 N N . LEU A 1 132 ? -0.563 -7.280 -15.552 1.00 94.56 132 LEU A N 1
ATOM 974 C CA . LEU A 1 132 ? 0.814 -7.177 -16.034 1.00 94.56 132 LEU A CA 1
ATOM 975 C C . LEU A 1 132 ? 1.743 -6.575 -14.976 1.00 94.56 132 LEU A C 1
ATOM 977 O O . LEU A 1 132 ? 2.810 -7.127 -14.726 1.00 94.56 132 LEU A O 1
ATOM 981 N N . GLU A 1 133 ? 1.350 -5.476 -14.332 1.00 96.62 133 GLU A N 1
ATOM 982 C CA . GLU A 1 133 ? 2.162 -4.853 -13.280 1.00 96.62 133 GLU A CA 1
ATOM 983 C C . GLU A 1 133 ? 2.363 -5.791 -12.084 1.00 96.62 133 GLU A C 1
ATOM 985 O O . GLU A 1 133 ? 3.457 -5.838 -11.526 1.00 96.62 133 GLU A O 1
ATOM 990 N N . TRP A 1 134 ? 1.350 -6.583 -11.725 1.00 97.31 134 TRP A N 1
ATOM 991 C CA . TRP A 1 134 ? 1.457 -7.617 -10.696 1.00 97.31 134 TRP A CA 1
ATOM 992 C C . TRP A 1 134 ? 2.519 -8.657 -11.049 1.00 97.31 134 TRP A C 1
ATOM 994 O O . TRP A 1 134 ? 3.400 -8.936 -10.238 1.00 97.31 134 TRP A O 1
ATOM 1004 N N . ARG A 1 135 ? 2.499 -9.167 -12.285 1.00 96.19 135 ARG A N 1
ATOM 1005 C CA . ARG A 1 135 ? 3.506 -10.122 -12.771 1.00 96.19 135 ARG A CA 1
ATOM 1006 C C . ARG A 1 135 ? 4.908 -9.519 -12.820 1.00 96.19 135 ARG A C 1
ATOM 1008 O O . ARG A 1 135 ? 5.868 -10.204 -12.493 1.00 96.19 135 ARG A O 1
ATOM 1015 N N . LEU A 1 136 ? 5.043 -8.241 -13.179 1.00 97.31 136 LEU A N 1
ATOM 1016 C CA . LEU A 1 136 ? 6.337 -7.551 -13.127 1.00 97.31 136 LEU A CA 1
ATOM 1017 C C . LEU A 1 136 ? 6.869 -7.448 -11.690 1.00 97.31 136 LEU A C 1
ATOM 1019 O O . LEU A 1 136 ? 8.074 -7.586 -11.472 1.00 97.31 136 LEU A O 1
ATOM 1023 N N . ILE A 1 137 ? 5.986 -7.243 -10.706 1.00 98.12 137 ILE A N 1
ATOM 1024 C CA . ILE A 1 137 ? 6.362 -7.282 -9.289 1.00 98.12 137 ILE A CA 1
ATOM 1025 C C . ILE A 1 137 ? 6.756 -8.709 -8.880 1.00 98.12 137 ILE A C 1
ATOM 1027 O O . ILE A 1 137 ? 7.777 -8.862 -8.214 1.00 98.12 137 ILE A O 1
ATOM 1031 N N . ASP A 1 138 ? 6.024 -9.748 -9.300 1.00 97.50 138 ASP A N 1
ATOM 1032 C CA . ASP A 1 138 ? 6.404 -11.149 -9.048 1.00 97.50 138 ASP A CA 1
ATOM 1033 C C . ASP A 1 138 ? 7.791 -11.480 -9.627 1.00 97.50 138 ASP A C 1
ATOM 1035 O O . ASP A 1 138 ? 8.646 -12.037 -8.934 1.00 97.50 138 ASP A O 1
ATOM 1039 N N . ASP A 1 139 ? 8.061 -11.070 -10.866 1.00 96.94 139 ASP A N 1
ATOM 1040 C CA . ASP A 1 139 ? 9.369 -11.235 -11.500 1.00 96.94 139 ASP A CA 1
ATOM 1041 C C . ASP A 1 139 ? 10.472 -10.499 -10.727 1.00 96.94 139 ASP A C 1
ATOM 1043 O O . ASP A 1 139 ? 11.577 -11.025 -10.554 1.00 96.94 139 ASP A O 1
ATOM 1047 N N . ALA A 1 140 ? 10.193 -9.282 -10.250 1.00 97.75 140 ALA A N 1
ATOM 1048 C CA . ALA A 1 140 ? 11.126 -8.519 -9.429 1.00 97.75 140 ALA A CA 1
ATOM 1049 C C . ALA A 1 140 ? 11.402 -9.220 -8.091 1.00 97.75 140 ALA A C 1
ATOM 1051 O O . ALA A 1 140 ? 12.562 -9.323 -7.691 1.00 97.75 140 ALA A O 1
ATOM 1052 N N . VAL A 1 141 ? 10.366 -9.748 -7.432 1.00 97.75 141 VAL A N 1
ATOM 1053 C CA . VAL A 1 141 ? 10.458 -10.523 -6.184 1.00 97.75 141 VAL A CA 1
ATOM 1054 C C . VAL A 1 141 ? 11.389 -11.722 -6.362 1.00 97.75 141 VAL A C 1
ATOM 1056 O O . VAL A 1 141 ? 12.323 -11.891 -5.577 1.00 97.75 141 VAL A O 1
ATOM 1059 N N . LEU A 1 142 ? 11.207 -12.495 -7.437 1.00 95.88 142 LEU A N 1
ATOM 1060 C CA . LEU A 1 142 ? 12.054 -13.649 -7.751 1.00 95.88 142 LEU A CA 1
ATOM 1061 C C . LEU A 1 142 ? 13.512 -13.246 -8.015 1.00 95.88 142 LEU A C 1
ATOM 1063 O O . LEU A 1 142 ? 14.431 -13.823 -7.435 1.00 95.88 142 LEU A O 1
ATOM 1067 N N . LYS A 1 143 ? 13.743 -12.229 -8.855 1.00 95.62 143 LYS A N 1
ATOM 1068 C CA . LYS A 1 143 ? 15.099 -11.783 -9.235 1.00 95.62 143 LYS A CA 1
ATOM 1069 C C . LYS A 1 143 ? 15.889 -11.186 -8.073 1.00 95.62 143 LYS A C 1
ATOM 1071 O O . LYS A 1 143 ? 17.112 -11.287 -8.050 1.00 95.62 143 LYS A O 1
ATOM 1076 N N . THR A 1 144 ? 15.203 -10.567 -7.119 1.00 96.00 144 THR A N 1
ATOM 1077 C CA . THR A 1 144 ? 15.823 -9.890 -5.967 1.00 96.00 144 THR A CA 1
ATOM 1078 C C . THR A 1 144 ? 15.790 -10.730 -4.690 1.00 96.00 144 THR A C 1
ATOM 1080 O O . THR A 1 144 ? 16.230 -10.262 -3.638 1.00 96.00 144 THR A O 1
ATOM 1083 N N . SER A 1 145 ? 15.292 -11.973 -4.775 1.00 95.75 145 SER A N 1
ATOM 1084 C CA . SER A 1 145 ? 15.157 -12.900 -3.642 1.00 95.75 145 SER A CA 1
ATOM 1085 C C . SER A 1 145 ? 14.437 -12.277 -2.439 1.00 95.75 145 SER A C 1
ATOM 1087 O O . SER A 1 145 ? 14.784 -12.534 -1.288 1.00 95.75 145 SER A O 1
ATOM 1089 N N . GLN A 1 146 ? 13.460 -11.411 -2.706 1.00 96.75 146 GLN A N 1
ATOM 1090 C CA . GLN A 1 146 ? 12.634 -10.801 -1.671 1.00 96.75 146 GLN A CA 1
ATOM 1091 C C . GLN A 1 146 ? 11.496 -11.749 -1.298 1.00 96.75 146 GLN A C 1
ATOM 1093 O O . GLN A 1 146 ? 11.009 -12.500 -2.136 1.00 96.75 146 GLN A O 1
ATOM 1098 N N . ASP A 1 147 ? 11.029 -11.679 -0.054 1.00 96.88 147 ASP A N 1
ATOM 1099 C CA . ASP A 1 147 ? 9.811 -12.368 0.371 1.00 96.88 147 ASP A CA 1
ATOM 1100 C C . ASP A 1 147 ? 8.816 -11.355 0.968 1.00 96.88 147 ASP A C 1
ATOM 1102 O O . ASP A 1 147 ? 8.931 -10.974 2.137 1.00 96.88 147 ASP A O 1
ATOM 1106 N N . PRO A 1 148 ? 7.833 -10.885 0.179 1.00 96.44 148 PRO A N 1
ATOM 1107 C CA . PRO A 1 148 ? 6.798 -9.957 0.636 1.00 96.44 148 PRO A CA 1
ATOM 1108 C C . PRO A 1 148 ? 5.982 -10.470 1.832 1.00 96.44 148 PRO A C 1
ATOM 1110 O O . PRO A 1 148 ? 5.509 -9.661 2.640 1.00 96.44 148 PRO A O 1
ATOM 1113 N N . ALA A 1 149 ? 5.806 -11.793 1.932 1.00 96.50 149 ALA A N 1
ATOM 1114 C CA . ALA A 1 149 ? 5.023 -12.471 2.962 1.00 96.50 149 ALA A CA 1
ATOM 1115 C C . ALA A 1 149 ? 5.896 -13.092 4.074 1.00 96.50 149 ALA A C 1
ATOM 1117 O O . ALA A 1 149 ? 5.351 -13.658 5.023 1.00 96.50 149 ALA A O 1
ATOM 1118 N N . GLY A 1 150 ? 7.219 -12.958 3.987 1.00 95.62 150 GLY A N 1
ATOM 1119 C CA . GLY A 1 150 ? 8.192 -13.459 4.960 1.00 95.62 150 GLY A CA 1
ATOM 1120 C C . GLY A 1 150 ? 8.530 -12.461 6.066 1.00 95.62 150 GLY A C 1
ATOM 1121 O O . GLY A 1 150 ? 7.752 -11.575 6.395 1.00 95.62 150 GLY A O 1
ATOM 1122 N N . ASP A 1 151 ? 9.710 -12.577 6.670 1.00 95.19 151 ASP A N 1
ATOM 1123 C CA . ASP A 1 151 ? 10.114 -11.650 7.734 1.00 95.19 151 ASP A CA 1
ATOM 1124 C C . ASP A 1 151 ? 10.187 -10.196 7.206 1.00 95.19 151 ASP A C 1
ATOM 1126 O O . ASP A 1 151 ? 10.988 -9.910 6.306 1.00 95.19 151 ASP A O 1
ATOM 1130 N N . PRO A 1 152 ? 9.414 -9.239 7.766 1.00 93.75 152 PRO A N 1
ATOM 1131 C CA . PRO A 1 152 ? 9.453 -7.844 7.334 1.00 93.75 152 PRO A CA 1
ATOM 1132 C C . PRO A 1 152 ? 10.836 -7.195 7.465 1.00 93.75 152 PRO A C 1
ATOM 1134 O O . PRO A 1 152 ? 11.098 -6.231 6.751 1.00 93.75 152 PRO A O 1
ATOM 1137 N N . ALA A 1 153 ? 11.710 -7.684 8.351 1.00 94.12 153 ALA A N 1
ATOM 1138 C CA . ALA A 1 153 ? 13.072 -7.170 8.499 1.00 94.12 153 ALA A CA 1
ATOM 1139 C C . ALA A 1 153 ? 13.976 -7.507 7.301 1.00 94.12 153 ALA A C 1
ATOM 1141 O O . ALA A 1 153 ? 14.990 -6.843 7.099 1.00 94.12 153 ALA A O 1
ATOM 1142 N N . SER A 1 154 ? 13.599 -8.513 6.509 1.00 93.62 154 SER A N 1
ATOM 1143 C CA . SER A 1 154 ? 14.346 -8.976 5.334 1.00 93.62 154 SER A CA 1
ATOM 1144 C C . SER A 1 154 ? 13.751 -8.475 4.011 1.00 93.62 154 SER A C 1
ATOM 1146 O O . SER A 1 154 ? 14.304 -8.754 2.951 1.00 93.62 154 SER A O 1
ATOM 1148 N N . PHE A 1 155 ? 12.642 -7.728 4.060 1.00 96.44 155 PHE A N 1
ATOM 1149 C CA . PHE A 1 155 ? 11.938 -7.219 2.885 1.00 96.44 155 PHE A CA 1
ATOM 1150 C C . PHE A 1 155 ? 12.239 -5.735 2.613 1.00 96.44 155 PHE A C 1
ATOM 1152 O O . PHE A 1 155 ? 12.070 -4.879 3.483 1.00 96.44 155 PHE A O 1
ATOM 1159 N N . SER A 1 156 ? 12.594 -5.405 1.370 1.00 96.38 156 SER A N 1
ATOM 1160 C CA . SER A 1 156 ? 12.874 -4.048 0.895 1.00 96.38 156 SER A CA 1
ATOM 1161 C C . SER A 1 156 ? 12.123 -3.740 -0.401 1.00 96.38 156 SER A C 1
ATOM 1163 O O . SER A 1 156 ? 12.430 -4.271 -1.466 1.00 96.38 156 SER A O 1
ATOM 1165 N N . GLN A 1 157 ? 11.182 -2.791 -0.339 1.00 96.25 157 GLN A N 1
ATOM 1166 C CA . GLN A 1 157 ? 10.495 -2.288 -1.539 1.00 96.25 157 GLN A CA 1
ATOM 1167 C C . GLN A 1 157 ? 11.461 -1.595 -2.505 1.00 96.25 157 GLN A C 1
ATOM 1169 O O . GLN A 1 157 ? 11.287 -1.685 -3.717 1.00 96.25 157 GLN A O 1
ATOM 1174 N N . LYS A 1 158 ? 12.494 -0.923 -1.976 1.00 96.50 158 LYS A N 1
ATOM 1175 C CA . LYS A 1 158 ? 13.499 -0.254 -2.808 1.00 96.50 158 LYS A CA 1
ATOM 1176 C C . LYS A 1 158 ? 14.245 -1.271 -3.674 1.00 96.50 158 LYS A C 1
ATOM 1178 O O . LYS A 1 158 ? 14.462 -1.002 -4.847 1.00 96.50 158 LYS A O 1
ATOM 1183 N N . GLU A 1 159 ? 14.593 -2.434 -3.123 1.00 96.94 159 GLU A N 1
ATOM 1184 C CA . GLU A 1 159 ? 15.275 -3.481 -3.894 1.00 96.94 159 GLU A CA 1
ATOM 1185 C C . GLU A 1 159 ? 14.386 -4.032 -5.015 1.00 96.94 159 GLU A C 1
ATOM 1187 O O . GLU A 1 159 ? 14.878 -4.203 -6.125 1.00 96.94 159 GLU A O 1
ATOM 1192 N N . LEU A 1 160 ? 13.072 -4.187 -4.789 1.00 97.19 160 LEU A N 1
ATOM 1193 C CA . LEU A 1 160 ? 12.140 -4.535 -5.871 1.00 97.19 160 LEU A CA 1
ATOM 1194 C C . LEU A 1 160 ? 12.178 -3.508 -7.007 1.00 97.19 160 LEU A C 1
ATOM 1196 O O . LEU A 1 160 ? 12.303 -3.885 -8.167 1.00 97.19 160 LEU A O 1
ATOM 1200 N N . LEU A 1 161 ? 12.105 -2.212 -6.687 1.00 97.25 161 LEU A N 1
ATOM 1201 C CA . LEU A 1 161 ? 12.118 -1.150 -7.700 1.00 97.25 161 LEU A CA 1
ATOM 1202 C C . LEU A 1 161 ? 13.407 -1.128 -8.525 1.00 97.25 161 LEU A C 1
ATOM 1204 O O . LEU A 1 161 ? 13.362 -0.796 -9.710 1.00 97.25 161 LEU A O 1
ATOM 1208 N N . ARG A 1 162 ? 14.545 -1.475 -7.908 1.00 97.44 162 ARG A N 1
ATOM 1209 C CA . ARG A 1 162 ? 15.851 -1.549 -8.581 1.00 97.44 162 ARG A CA 1
ATOM 1210 C C . ARG A 1 162 ? 15.931 -2.697 -9.587 1.00 97.44 162 ARG A C 1
ATOM 1212 O O . ARG A 1 162 ? 16.846 -2.689 -10.406 1.00 97.44 162 ARG A O 1
ATOM 1219 N N . ALA A 1 163 ? 15.007 -3.660 -9.555 1.00 96.25 163 ALA A N 1
ATOM 1220 C CA . ALA A 1 163 ? 14.940 -4.705 -10.565 1.00 96.25 163 ALA A CA 1
ATOM 1221 C C . ALA A 1 163 ? 14.601 -4.113 -11.943 1.00 96.25 163 ALA A C 1
ATOM 1223 O O . ALA A 1 163 ? 13.705 -3.277 -12.071 1.00 96.25 163 ALA A O 1
ATOM 1224 N N . ASP A 1 164 ? 15.258 -4.615 -12.990 1.00 93.50 164 ASP A N 1
ATOM 1225 C CA . ASP A 1 164 ? 15.059 -4.148 -14.373 1.00 93.50 164 ASP A CA 1
ATOM 1226 C C . ASP A 1 164 ? 13.643 -4.399 -14.911 1.00 93.50 164 ASP A C 1
ATOM 1228 O O . ASP A 1 164 ? 13.230 -3.777 -15.884 1.00 93.50 164 ASP A O 1
ATOM 1232 N N . ALA A 1 165 ? 12.887 -5.306 -14.281 1.00 92.12 165 ALA A N 1
ATOM 1233 C CA . ALA A 1 165 ? 11.477 -5.531 -14.600 1.00 92.12 165 ALA A CA 1
ATOM 1234 C C . ALA A 1 165 ? 10.577 -4.343 -14.203 1.00 92.12 165 ALA A C 1
ATOM 1236 O O . ALA A 1 165 ? 9.469 -4.231 -14.721 1.00 92.12 165 ALA A O 1
ATOM 1237 N N . LEU A 1 166 ? 11.040 -3.480 -13.288 1.00 95.56 166 LEU A N 1
ATOM 1238 C CA . LEU A 1 166 ? 10.323 -2.296 -12.818 1.00 95.56 166 LEU A CA 1
ATOM 1239 C C . LEU A 1 166 ? 11.003 -1.018 -13.325 1.00 95.56 166 LEU A C 1
ATOM 1241 O O . LEU A 1 166 ? 10.768 -0.603 -14.457 1.00 95.56 166 LEU A O 1
ATOM 1245 N N . LEU A 1 167 ? 11.824 -0.371 -12.493 1.00 96.00 167 LEU A N 1
ATOM 1246 C CA . LEU A 1 167 ? 12.464 0.906 -12.828 1.00 96.00 167 LEU A CA 1
ATOM 1247 C C . LEU A 1 167 ? 13.951 0.760 -13.154 1.00 96.00 167 LEU A C 1
ATOM 1249 O O . LEU A 1 167 ? 14.493 1.589 -13.886 1.00 96.00 167 LEU A O 1
ATOM 1253 N N . GLY A 1 168 ? 14.601 -0.279 -12.628 1.00 96.75 168 GLY A N 1
ATOM 1254 C CA . GLY A 1 168 ? 16.043 -0.463 -12.735 1.00 96.75 168 GLY A CA 1
ATOM 1255 C C . GLY A 1 168 ? 16.832 0.398 -11.741 1.00 96.75 168 GLY A C 1
ATOM 1256 O O . GLY A 1 168 ? 16.394 1.463 -11.291 1.00 96.75 168 GLY A O 1
ATOM 1257 N N . ALA A 1 169 ? 18.029 -0.070 -11.385 1.00 96.12 169 ALA A N 1
ATOM 1258 C CA . ALA A 1 169 ? 18.859 0.555 -10.355 1.00 96.12 169 ALA A CA 1
ATOM 1259 C C . ALA A 1 169 ? 19.235 2.008 -10.684 1.00 96.12 169 ALA A C 1
ATOM 1261 O O . ALA A 1 169 ? 19.179 2.859 -9.802 1.00 96.12 169 ALA A O 1
ATOM 1262 N N . GLU A 1 170 ? 19.544 2.313 -11.947 1.00 95.31 170 GLU A N 1
ATOM 1263 C CA . GLU A 1 170 ? 19.916 3.665 -12.389 1.00 95.31 170 GLU A CA 1
ATOM 1264 C C . GLU A 1 170 ? 18.823 4.698 -12.062 1.00 95.31 170 GLU A C 1
ATOM 1266 O O . GLU A 1 170 ? 19.093 5.730 -11.443 1.00 95.31 170 GLU A O 1
ATOM 1271 N N . ALA A 1 171 ? 17.566 4.398 -12.401 1.00 94.31 171 ALA A N 1
ATOM 1272 C CA . ALA A 1 171 ? 16.444 5.302 -12.160 1.00 94.31 171 ALA A CA 1
ATOM 1273 C C . ALA A 1 171 ? 16.132 5.464 -10.661 1.00 94.31 171 ALA A C 1
ATOM 1275 O O . ALA A 1 171 ? 15.775 6.554 -10.199 1.00 94.31 171 ALA A O 1
ATOM 1276 N N . VAL A 1 172 ? 16.266 4.387 -9.883 1.00 95.38 172 VAL A N 1
ATOM 1277 C CA . VAL A 1 172 ? 15.970 4.393 -8.443 1.00 95.38 172 VAL A CA 1
ATOM 1278 C C . VAL A 1 172 ? 17.068 5.093 -7.644 1.00 95.38 172 VAL A C 1
ATOM 1280 O O . VAL A 1 172 ? 16.751 5.884 -6.755 1.00 95.38 172 VAL A O 1
ATOM 1283 N N . ASP A 1 173 ? 18.335 4.842 -7.971 1.00 96.00 173 ASP A N 1
ATOM 1284 C CA . ASP A 1 173 ? 19.494 5.352 -7.231 1.00 96.00 173 ASP A CA 1
ATOM 1285 C C . ASP A 1 173 ? 19.936 6.756 -7.674 1.00 96.00 173 ASP A C 1
ATOM 1287 O O . ASP A 1 173 ? 20.753 7.375 -6.992 1.00 96.00 173 ASP A O 1
ATOM 1291 N N . THR A 1 174 ? 19.364 7.294 -8.75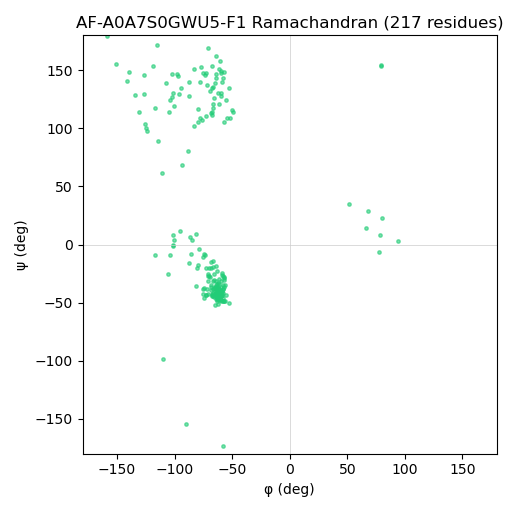8 1.00 95.12 174 THR A N 1
ATOM 1292 C CA . THR A 1 174 ? 19.489 8.721 -9.099 1.00 95.12 174 THR A CA 1
ATOM 1293 C C . THR A 1 174 ? 19.085 9.585 -7.899 1.00 95.12 174 THR A C 1
ATOM 1295 O O . THR A 1 174 ? 18.047 9.347 -7.275 1.00 95.12 174 THR A O 1
ATOM 1298 N N . ASP A 1 175 ? 19.880 10.610 -7.584 1.00 93.62 175 ASP A N 1
ATOM 1299 C CA . ASP A 1 175 ? 19.598 11.505 -6.460 1.00 93.62 175 ASP A CA 1
ATOM 1300 C C . ASP A 1 175 ? 18.227 12.184 -6.619 1.00 93.62 175 ASP A C 1
ATOM 1302 O O . ASP A 1 175 ? 17.831 12.603 -7.709 1.00 93.62 175 ASP A O 1
ATOM 1306 N N . ARG A 1 176 ? 17.487 12.310 -5.517 1.00 89.31 176 ARG A N 1
ATOM 1307 C CA . ARG A 1 176 ? 16.113 12.821 -5.482 1.00 89.31 176 ARG A CA 1
ATOM 1308 C C . ARG A 1 176 ? 15.997 14.224 -6.078 1.00 89.31 176 ARG A C 1
ATOM 1310 O O . ARG A 1 176 ? 14.975 14.530 -6.701 1.00 89.31 176 ARG A O 1
ATOM 1317 N N . GLU A 1 177 ? 17.007 15.064 -5.865 1.00 94.06 177 GLU A N 1
ATOM 1318 C CA . GLU A 1 177 ? 17.056 16.435 -6.387 1.00 94.06 177 GLU A CA 1
ATOM 1319 C C . GLU A 1 177 ? 17.247 16.468 -7.908 1.00 94.06 177 GLU A C 1
ATOM 1321 O O . GLU A 1 177 ? 16.754 17.380 -8.568 1.00 94.06 177 GLU A O 1
ATOM 1326 N N . LEU A 1 178 ? 17.881 15.433 -8.468 1.00 95.12 178 LEU A N 1
ATOM 1327 C CA . LEU A 1 178 ? 18.145 15.293 -9.899 1.00 95.12 178 LEU A CA 1
ATOM 1328 C C . LEU A 1 178 ? 16.994 14.625 -10.661 1.00 95.12 178 LEU A C 1
ATOM 1330 O O . LEU A 1 178 ? 16.934 14.721 -11.886 1.00 95.12 178 LEU A O 1
ATOM 1334 N N . LYS A 1 179 ? 16.059 13.967 -9.964 1.00 95.81 179 LYS A N 1
ATOM 1335 C CA . LYS A 1 179 ? 14.875 13.381 -10.604 1.00 95.81 179 LYS A CA 1
ATOM 1336 C C . LYS A 1 179 ? 13.959 14.479 -11.144 1.00 95.81 179 LYS A C 1
ATOM 1338 O O . LYS A 1 179 ? 13.622 15.433 -10.446 1.00 95.81 179 LYS A O 1
ATOM 1343 N N . SER A 1 180 ? 13.482 14.303 -12.369 1.00 95.88 180 SER A N 1
ATOM 1344 C CA . SER A 1 180 ? 12.353 15.069 -12.903 1.00 95.88 180 SER A CA 1
ATOM 1345 C C . SER A 1 180 ? 11.066 14.786 -12.117 1.00 95.88 180 SER A C 1
ATOM 1347 O O . SER A 1 180 ? 10.936 13.760 -11.442 1.00 95.88 180 SER A O 1
ATOM 1349 N N . ASP A 1 181 ? 10.069 15.664 -12.241 1.00 96.12 181 ASP A N 1
ATOM 1350 C CA . ASP A 1 181 ? 8.747 15.441 -11.639 1.00 96.12 181 ASP A CA 1
ATOM 1351 C C . ASP A 1 181 ? 8.082 14.161 -12.153 1.00 96.12 181 ASP A C 1
ATOM 1353 O O . ASP A 1 181 ? 7.467 13.429 -11.376 1.00 96.12 181 ASP A O 1
ATOM 1357 N N . LEU A 1 182 ? 8.267 13.844 -13.438 1.00 94.69 182 LEU A N 1
ATOM 1358 C CA . LEU A 1 182 ? 7.757 12.611 -14.032 1.00 94.69 182 LEU A CA 1
ATOM 1359 C C . LEU A 1 182 ? 8.404 11.370 -13.403 1.00 94.69 182 LEU A C 1
ATOM 1361 O O . LEU A 1 182 ? 7.695 10.426 -13.060 1.00 94.69 182 LEU A O 1
ATOM 1365 N N . GLN A 1 183 ? 9.725 11.376 -13.203 1.00 95.25 183 GLN A N 1
ATOM 1366 C CA . GLN A 1 183 ? 10.431 10.271 -12.544 1.00 95.25 183 GLN A CA 1
ATOM 1367 C C . GLN A 1 183 ? 9.968 10.101 -11.095 1.00 95.25 183 GLN A C 1
ATOM 1369 O O . GLN A 1 183 ? 9.652 8.986 -10.686 1.00 95.25 183 GLN A O 1
ATOM 1374 N N . ARG A 1 184 ? 9.849 11.203 -10.340 1.00 96.00 184 ARG A N 1
ATOM 1375 C CA . ARG A 1 184 ? 9.341 11.173 -8.958 1.00 96.00 184 ARG A CA 1
ATOM 1376 C C . ARG A 1 184 ? 7.919 10.622 -8.880 1.00 96.00 184 ARG A C 1
ATOM 1378 O O . ARG A 1 184 ? 7.634 9.800 -8.015 1.00 96.00 184 ARG A O 1
ATOM 1385 N N . SER A 1 185 ? 7.042 11.061 -9.781 1.00 94.94 185 SER A N 1
ATOM 1386 C CA . SER A 1 185 ? 5.651 10.602 -9.851 1.00 94.94 185 SER A CA 1
ATOM 1387 C C . SER A 1 185 ? 5.555 9.118 -10.222 1.00 94.94 185 SER A C 1
ATOM 1389 O O . SER A 1 185 ? 4.829 8.358 -9.583 1.00 94.94 185 SER A O 1
ATOM 1391 N N . THR A 1 186 ? 6.349 8.679 -11.202 1.00 95.56 186 THR A N 1
ATOM 1392 C CA . THR A 1 186 ? 6.397 7.275 -11.640 1.00 95.56 186 THR A CA 1
ATOM 1393 C C . THR A 1 186 ? 6.879 6.364 -10.514 1.00 95.56 186 THR A C 1
ATOM 1395 O O . THR A 1 186 ? 6.255 5.345 -10.229 1.00 95.56 186 THR A O 1
ATOM 1398 N N . GLU A 1 187 ? 7.957 6.747 -9.828 1.00 96.62 187 GLU A N 1
ATOM 1399 C CA . GLU A 1 187 ? 8.476 5.997 -8.685 1.00 96.62 187 GLU A CA 1
ATOM 1400 C C . GLU A 1 187 ? 7.472 5.952 -7.526 1.00 96.62 187 GLU A C 1
ATOM 1402 O O . GLU A 1 187 ? 7.237 4.884 -6.962 1.00 96.62 187 GLU A O 1
ATOM 1407 N N . ALA A 1 188 ? 6.822 7.077 -7.207 1.00 94.75 188 ALA A N 1
ATOM 1408 C CA . ALA A 1 188 ? 5.777 7.124 -6.187 1.00 94.75 188 ALA A CA 1
ATOM 1409 C C . ALA A 1 188 ? 4.603 6.185 -6.519 1.00 94.75 188 ALA A C 1
ATOM 1411 O O . ALA A 1 188 ? 4.164 5.433 -5.649 1.00 94.75 188 ALA A O 1
ATOM 1412 N N . SER A 1 189 ? 4.149 6.163 -7.778 1.00 95.69 189 SER A N 1
ATOM 1413 C CA . SER A 1 189 ? 3.089 5.252 -8.229 1.00 95.69 189 SER A CA 1
ATOM 1414 C C . SER A 1 189 ? 3.481 3.781 -8.060 1.00 95.69 189 SER A C 1
ATOM 1416 O O . SER A 1 189 ? 2.665 2.970 -7.618 1.00 95.69 189 SER A O 1
ATOM 1418 N N . TRP A 1 190 ? 4.735 3.418 -8.347 1.00 97.62 190 TRP A N 1
ATOM 1419 C CA . TRP A 1 190 ? 5.202 2.051 -8.120 1.00 97.62 190 TRP A CA 1
ATOM 1420 C C . TRP A 1 190 ? 5.288 1.685 -6.639 1.00 97.62 190 TRP A C 1
ATOM 1422 O O . TRP A 1 190 ? 4.893 0.578 -6.275 1.00 97.62 190 TRP A O 1
ATOM 1432 N N . TYR A 1 191 ? 5.732 2.596 -5.769 1.00 96.62 191 TYR A N 1
ATOM 1433 C CA . TYR A 1 191 ? 5.682 2.364 -4.322 1.00 96.62 191 TYR A CA 1
ATOM 1434 C C . TYR A 1 191 ? 4.253 2.093 -3.835 1.00 96.62 191 TYR A C 1
ATOM 1436 O O . TYR A 1 191 ? 4.041 1.194 -3.021 1.00 96.62 191 TYR A O 1
ATOM 1444 N N . GLU A 1 192 ? 3.263 2.833 -4.337 1.00 95.50 192 GLU A N 1
ATOM 1445 C CA . GLU A 1 192 ? 1.854 2.620 -3.987 1.00 95.50 192 GLU A CA 1
ATOM 1446 C C . GLU A 1 192 ? 1.361 1.231 -4.417 1.00 95.50 192 GLU A C 1
ATOM 1448 O O . GLU A 1 192 ? 0.810 0.498 -3.590 1.00 95.50 192 GLU A O 1
ATOM 1453 N N . LYS A 1 193 ? 1.651 0.821 -5.657 1.00 97.56 193 LYS A N 1
ATOM 1454 C CA . LYS A 1 193 ? 1.299 -0.511 -6.179 1.00 97.56 193 LYS A CA 1
ATOM 1455 C C . LYS A 1 193 ? 1.980 -1.637 -5.405 1.00 97.56 193 LYS A C 1
ATOM 1457 O O . LYS A 1 193 ? 1.320 -2.594 -5.006 1.00 97.56 193 LYS A O 1
ATOM 1462 N N . ILE A 1 194 ? 3.280 -1.507 -5.126 1.00 98.00 194 ILE A N 1
ATOM 1463 C CA . ILE A 1 194 ? 4.036 -2.485 -4.328 1.00 98.00 194 ILE A CA 1
ATOM 1464 C C . ILE A 1 194 ? 3.454 -2.579 -2.918 1.00 98.00 194 ILE A C 1
ATOM 1466 O O . ILE A 1 194 ? 3.346 -3.670 -2.365 1.00 98.00 194 ILE A O 1
ATOM 1470 N N . ARG A 1 195 ? 3.031 -1.462 -2.321 1.00 97.31 195 ARG A N 1
ATOM 1471 C CA . ARG A 1 195 ? 2.408 -1.468 -0.994 1.00 97.31 195 ARG A CA 1
ATOM 1472 C C . ARG A 1 195 ? 1.108 -2.273 -0.971 1.00 97.31 195 ARG A C 1
ATOM 1474 O O . ARG A 1 195 ? 0.895 -3.031 -0.025 1.00 97.31 195 ARG A O 1
ATOM 1481 N N . VAL A 1 196 ? 0.262 -2.116 -1.990 1.00 97.94 196 VAL A N 1
ATOM 1482 C CA . VAL A 1 196 ? -0.962 -2.912 -2.170 1.00 97.94 196 VAL A CA 1
ATOM 1483 C C . VAL A 1 196 ? -0.617 -4.390 -2.354 1.00 97.94 196 VAL A C 1
ATOM 1485 O O . VAL A 1 196 ? -1.135 -5.228 -1.618 1.00 97.94 196 VAL A O 1
ATOM 1488 N N . TYR A 1 197 ? 0.296 -4.695 -3.278 1.00 98.31 197 TYR A N 1
ATOM 1489 C CA . TYR A 1 197 ? 0.773 -6.052 -3.552 1.00 98.31 197 TYR A CA 1
ATOM 1490 C C . TYR A 1 197 ? 1.262 -6.747 -2.272 1.00 98.31 197 TYR A C 1
ATOM 1492 O O . TYR A 1 197 ? 0.795 -7.828 -1.923 1.00 98.31 197 TYR A O 1
ATOM 1500 N N . VAL A 1 198 ? 2.134 -6.089 -1.502 1.00 98.19 198 VAL A N 1
ATOM 1501 C CA . VAL A 1 198 ? 2.672 -6.617 -0.241 1.00 98.19 198 VAL A CA 1
ATOM 1502 C C . VAL A 1 198 ? 1.557 -6.881 0.770 1.00 98.19 198 VAL A C 1
ATOM 1504 O O . VAL A 1 198 ? 1.559 -7.926 1.416 1.00 98.19 198 VAL A O 1
ATOM 1507 N N . ALA A 1 199 ? 0.599 -5.964 0.921 1.00 98.31 199 ALA A N 1
ATOM 1508 C CA . ALA A 1 199 ? -0.506 -6.147 1.858 1.00 98.31 199 ALA A CA 1
ATOM 1509 C C . ALA A 1 199 ? -1.371 -7.367 1.499 1.00 98.31 199 ALA A C 1
ATOM 1511 O O . ALA A 1 199 ? -1.709 -8.149 2.386 1.00 98.31 199 ALA A O 1
ATOM 1512 N N . LEU A 1 200 ? -1.672 -7.559 0.210 1.00 98.25 200 LEU A N 1
ATOM 1513 C CA . LEU A 1 200 ? -2.441 -8.705 -0.284 1.00 98.25 200 LEU A CA 1
ATOM 1514 C C . LEU A 1 200 ? -1.675 -10.024 -0.110 1.00 98.25 200 LEU A C 1
ATOM 1516 O O . LEU A 1 200 ? -2.230 -10.977 0.436 1.00 98.25 200 LEU A O 1
ATOM 1520 N N . ARG A 1 201 ? -0.375 -10.060 -0.443 1.00 98.12 201 ARG A N 1
ATOM 1521 C CA . ARG A 1 201 ? 0.474 -11.249 -0.238 1.00 98.12 201 ARG A CA 1
ATOM 1522 C C . ARG A 1 201 ? 0.565 -11.650 1.232 1.00 98.12 201 ARG A C 1
ATOM 1524 O O . ARG A 1 201 ? 0.400 -12.820 1.562 1.00 98.12 201 ARG A O 1
ATOM 1531 N N . ARG A 1 202 ? 0.757 -10.683 2.132 1.00 98.31 202 ARG A N 1
ATOM 1532 C CA . ARG A 1 202 ? 0.784 -10.917 3.589 1.00 98.31 202 ARG A CA 1
ATOM 1533 C C . ARG A 1 202 ? -0.548 -11.419 4.133 1.00 98.31 202 ARG A C 1
ATOM 1535 O O . ARG A 1 202 ? -0.569 -12.230 5.053 1.00 98.31 202 ARG A O 1
ATOM 1542 N N . ALA A 1 203 ? -1.647 -10.948 3.557 1.00 98.12 203 ALA A N 1
ATOM 1543 C CA . ALA A 1 203 ? -2.990 -11.401 3.886 1.00 98.12 203 ALA A CA 1
ATOM 1544 C C . ALA A 1 203 ? -3.364 -12.752 3.241 1.00 98.12 203 ALA A C 1
ATOM 1546 O O . ALA A 1 203 ? -4.449 -13.264 3.512 1.00 98.12 203 ALA A O 1
ATOM 1547 N N . GLY A 1 204 ? -2.492 -13.333 2.407 1.00 97.25 204 GLY A N 1
ATOM 1548 C CA . GLY A 1 204 ? -2.756 -14.587 1.699 1.00 97.25 204 GLY A CA 1
ATOM 1549 C C . GLY A 1 204 ? -3.853 -14.468 0.639 1.00 97.25 204 GLY A C 1
ATOM 1550 O O . GLY A 1 204 ? -4.567 -15.437 0.396 1.00 97.25 204 GLY A O 1
ATOM 1551 N N . ILE A 1 205 ? -4.021 -13.281 0.052 1.00 96.81 205 ILE A N 1
ATOM 1552 C CA . ILE A 1 205 ? -5.035 -13.000 -0.965 1.00 96.81 205 ILE A CA 1
ATOM 1553 C C . ILE A 1 205 ? -4.363 -12.942 -2.332 1.00 96.81 205 ILE A C 1
ATOM 1555 O O . ILE A 1 205 ? -3.461 -12.131 -2.546 1.00 96.81 205 ILE A O 1
ATOM 1559 N N . GLU A 1 206 ? -4.855 -13.764 -3.256 1.00 94.19 206 GLU A N 1
ATOM 1560 C CA . GLU A 1 206 ? -4.534 -13.656 -4.676 1.00 94.19 206 GLU A CA 1
ATOM 1561 C C . GLU A 1 206 ? -5.650 -12.860 -5.377 1.00 94.19 206 GLU A C 1
ATOM 1563 O O . GLU A 1 206 ? -6.826 -13.164 -5.153 1.00 94.19 206 GLU A O 1
ATOM 1568 N N . PRO A 1 207 ? -5.332 -11.822 -6.169 1.00 92.94 207 PRO A N 1
ATOM 1569 C CA . PRO A 1 207 ? -6.354 -11.030 -6.836 1.00 92.94 207 PRO A CA 1
ATOM 1570 C C . PRO A 1 207 ? -7.010 -11.761 -8.007 1.00 92.94 207 PRO A C 1
ATOM 1572 O O . PRO A 1 207 ? -6.349 -12.455 -8.777 1.00 92.94 207 PRO A O 1
ATOM 1575 N N . ASP A 1 208 ? -8.298 -11.488 -8.206 1.00 93.12 208 ASP A N 1
ATOM 1576 C CA . ASP A 1 208 ? -8.995 -11.820 -9.446 1.00 93.12 208 ASP A CA 1
ATOM 1577 C C . ASP A 1 208 ? -8.830 -10.685 -10.463 1.00 93.12 208 ASP A C 1
ATOM 1579 O O . ASP A 1 208 ? -8.957 -9.503 -10.128 1.00 93.12 208 ASP A O 1
ATOM 1583 N N . TRP A 1 209 ? -8.619 -11.037 -11.728 1.00 93.06 209 TRP A N 1
ATOM 1584 C CA . TRP A 1 209 ? -8.433 -10.082 -12.822 1.00 93.06 209 TRP A CA 1
ATOM 1585 C C . TRP A 1 209 ? -9.669 -10.056 -13.720 1.00 93.06 209 TRP A C 1
ATOM 1587 O O . TRP A 1 209 ? -10.258 -11.097 -14.014 1.00 93.06 209 TRP A O 1
ATOM 1597 N N . HIS A 1 210 ? -10.080 -8.871 -14.163 1.00 86.88 210 HIS A N 1
ATOM 1598 C CA . HIS A 1 210 ? -11.108 -8.724 -15.190 1.00 86.88 210 HIS A CA 1
ATOM 1599 C C . HIS A 1 210 ? -10.593 -7.853 -16.327 1.00 86.88 210 HIS A C 1
ATOM 1601 O O . HIS A 1 210 ? -9.815 -6.919 -16.124 1.00 86.88 210 HIS A O 1
ATOM 1607 N N . ASP A 1 211 ? -11.031 -8.185 -17.534 1.00 76.00 211 ASP A N 1
ATOM 1608 C CA . ASP A 1 211 ? -10.669 -7.438 -18.723 1.00 76.00 211 ASP A CA 1
ATOM 1609 C C . ASP A 1 211 ? -11.270 -6.026 -18.639 1.00 76.00 211 ASP A C 1
ATOM 1611 O O . ASP A 1 211 ? -12.473 -5.858 -18.418 1.00 76.00 211 ASP A O 1
ATOM 1615 N N . ALA A 1 212 ? -10.430 -5.001 -18.787 1.00 59.25 212 ALA A N 1
ATOM 1616 C CA . ALA A 1 212 ? -10.868 -3.606 -18.735 1.00 59.25 212 ALA A CA 1
ATOM 1617 C C . ALA A 1 212 ? -11.783 -3.233 -19.914 1.00 59.25 212 ALA A C 1
ATOM 1619 O O . ALA A 1 212 ? -12.445 -2.199 -19.873 1.00 59.25 212 ALA A O 1
ATOM 1620 N N . SER A 1 213 ? -11.839 -4.072 -20.953 1.00 52.56 213 SER A N 1
ATOM 1621 C CA . SER A 1 213 ? -12.753 -3.915 -22.086 1.00 52.56 213 SER A CA 1
ATOM 1622 C C . SER A 1 213 ? -14.219 -4.258 -21.768 1.00 52.56 213 SER A C 1
ATOM 1624 O O . SER A 1 213 ? -15.091 -3.957 -22.577 1.00 52.56 213 SER A O 1
ATOM 1626 N N . LEU A 1 214 ? -14.516 -4.838 -20.596 1.00 43.78 214 LEU A N 1
ATOM 1627 C CA . LEU A 1 214 ? -15.859 -5.315 -20.228 1.00 43.78 214 LEU A CA 1
ATOM 1628 C C . LEU A 1 214 ? -16.705 -4.323 -19.413 1.00 43.78 214 LEU A C 1
ATOM 1630 O O . LEU A 1 214 ? -17.758 -4.695 -18.899 1.00 43.78 214 LEU A O 1
ATOM 1634 N N . THR A 1 215 ? -16.304 -3.057 -19.293 1.00 42.53 215 THR A N 1
ATOM 1635 C CA . THR A 1 215 ? -17.146 -2.027 -18.663 1.00 42.53 215 THR A CA 1
ATOM 1636 C C . THR A 1 215 ? -17.990 -1.270 -19.687 1.00 42.53 215 THR A C 1
ATOM 1638 O O . THR A 1 215 ? -17.815 -0.070 -19.872 1.00 42.53 215 THR A O 1
ATOM 1641 N N . GLU A 1 216 ? -18.959 -1.948 -20.295 1.00 32.78 216 GLU A N 1
ATOM 1642 C CA . GLU A 1 216 ? -20.305 -1.377 -20.363 1.00 32.78 216 GLU A CA 1
ATOM 1643 C C . GLU A 1 216 ? -21.228 -2.327 -19.593 1.00 32.78 216 GLU A C 1
ATOM 1645 O O . GLU A 1 216 ? -21.330 -3.500 -19.955 1.00 32.78 216 GLU A O 1
ATOM 1650 N N . PRO A 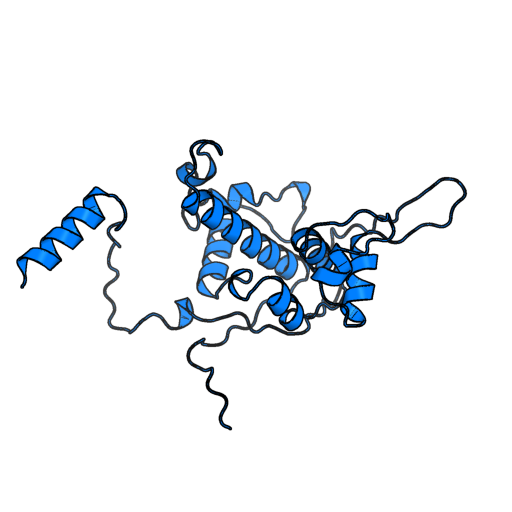1 217 ? -21.864 -1.888 -18.493 1.00 41.06 217 PRO A N 1
ATOM 1651 C CA . PRO A 1 217 ? -22.954 -2.660 -17.930 1.00 41.06 217 PRO A CA 1
ATOM 1652 C C . PRO A 1 217 ? -24.108 -2.631 -18.936 1.00 41.06 217 PRO A C 1
ATOM 1654 O O . PRO A 1 217 ? -24.601 -1.549 -19.267 1.00 41.06 217 PRO A O 1
ATOM 1657 N N . ASP A 1 218 ? -24.534 -3.810 -19.395 1.00 39.84 218 ASP A N 1
ATOM 1658 C CA . ASP A 1 218 ? -25.857 -3.992 -19.994 1.00 39.84 218 ASP A CA 1
ATOM 1659 C C . ASP A 1 218 ? -26.876 -3.353 -19.035 1.00 39.84 218 ASP A C 1
ATOM 1661 O O . ASP A 1 218 ? -26.989 -3.749 -17.869 1.00 39.84 218 ASP A O 1
ATOM 1665 N N . ARG A 1 219 ? -27.519 -2.281 -19.503 1.00 35.38 219 ARG A N 1
ATOM 1666 C CA . ARG A 1 219 ? -28.583 -1.570 -18.788 1.00 35.38 219 ARG A CA 1
ATOM 1667 C C . ARG A 1 219 ? -29.911 -2.292 -18.931 1.00 35.38 219 ARG A C 1
ATOM 1669 O O . ARG A 1 219 ? -30.212 -2.742 -20.057 1.00 35.38 219 ARG A O 1
#

Secondary structure (DSSP, 8-state):
-HHHHHHHHHHHHHTTSS----------SS-HHHHPEE---EE--SS--TT----PBP-TTSPPBPPHHHHHHHHHTTT--HHHHHHS-TTS----HHHHHHHHHHHHHTT--EEHHHHHHHH-GGGSPBHHHHHHHHHHHHHTT--TTS-GGG--HHHHHHSTTTT-HHHHHS-TTTS-HHHHHHHHHHHHHHHHHHHHHHTT-PPPEE-GGG-----